Protein AF-A0A7S3PKH8-F1 (afdb_monomer)

Secondary structure (DSSP, 8-state):
-----------EEEEEEEEE-TT--EEEEEEEEEEPPSS-EEEEEEEEEEEE---HHHHHHHHHT------S-GGGGSPPTT--SS----TT--EEEEEEEEEEEEE-------HHHHHHHHHHHHTT---S----------SS-------HHHHHHH-----PPPPS-----SHHHHHHHHHHHHHHHHHHHHHHHHHHHHHHHHHHHHHHHHHHHHHHHHHHHHHHHHTS-PPPPPPPPPP----

Solvent-accessible surface area (backbone atoms only — not comparable to full-atom values): 16065 Å² total; per-residue (Å²): 144,86,76,89,61,79,78,70,77,71,53,69,50,74,46,76,43,69,47,70,52,97,83,71,41,58,38,58,52,19,34,39,67,48,74,53,71,94,62,62,46,79,46,80,43,80,41,68,19,34,25,70,49,67,55,74,66,50,51,49,36,32,72,77,78,37,66,45,73,70,74,93,48,73,67,73,74,53,83,62,89,82,63,87,63,99,73,79,89,60,84,91,69,46,72,37,85,38,66,66,50,79,48,76,47,78,44,80,78,85,78,90,72,54,74,68,60,48,54,53,51,54,56,39,59,74,67,70,57,80,74,95,66,92,78,80,76,88,66,86,83,63,103,59,99,63,93,75,88,70,52,72,66,53,54,61,68,65,60,74,77,78,78,74,79,79,79,89,81,84,94,76,78,71,63,60,61,55,51,53,51,51,55,51,53,51,54,53,51,55,55,51,54,54,49,51,52,56,52,51,54,52,52,50,52,53,52,52,52,50,50,54,51,51,54,54,51,52,51,53,48,53,51,52,54,52,56,56,56,66,68,70,70,70,82,81,78,81,82,85,80,83,87,83,88,85,136

Foldseek 3Di:
DDDPPPPPPFDKDKDFDWDADPVRAIETLFIWMDGDDPAADKDKDKTWTKDFDDDPVQVVCCVPVNDYDDDPDSCVRDDDPPDDDPDDDPPPTHMGTRGIDMDMDGDDDDDDDDPVRVVVVVVCVVVVPDPPDPPPPPDDDDDDPDPDPDDPVRVVVPPPPDPDDDDDDDDDPPPVVVVVVVVVVVVVVVVVVVVVVVVVVVVVVVVVVVVVVVVVVVVVVVVVVVVVVVVPPDDDDDDDDDDDDDD

Sequence (247 aa):
LLLESQMQKPCQLFFQVKSRDSWERHRTEGYAYVNVPMEAGTYDFSLRTWKVGGSIRQKSSEYFIGGALQLDKASYTAIPYEQQGPFLNRYGFNSETSGSIRIKLNIVKQVHLSREEIEELEASELLGADPKRKIVTKTKVSNSGRPRVRSVEEIISSLKFGTRKPLSGQSRGGDLVASLSRLRAQKHQDTSELKTRKQEDKQKEDSEQAAKRAQIQAKLQAMKTRMKRNRSSTPSEPRKSDAGGDI

pLDDT: mean 71.68, std 18.97, range [34.16, 95.94]

Radius of gyration: 36.94 Å; Cα contacts (8 Å, |Δi|>4): 167; chains: 1; bounding box: 110×70×110 Å

Organism: NCBI:txid215587

Structure (mmCIF, N/CA/C/O backbone):
data_AF-A0A7S3PKH8-F1
#
_entry.id   AF-A0A7S3PKH8-F1
#
loop_
_atom_site.group_PDB
_atom_site.id
_atom_site.type_symbol
_atom_site.label_atom_id
_atom_site.label_alt_id
_atom_site.label_comp_id
_atom_site.label_asym_id
_atom_site.label_entity_id
_atom_site.label_seq_id
_atom_site.pdbx_PDB_ins_code
_atom_site.Cartn_x
_atom_site.Cartn_y
_atom_site.Cartn_z
_atom_site.occupancy
_atom_site.B_iso_or_equiv
_atom_site.auth_seq_id
_atom_site.auth_comp_id
_atom_site.auth_asym_id
_atom_site.auth_atom_id
_atom_site.pdbx_PDB_model_num
ATOM 1 N N . LEU A 1 1 ? -18.645 26.419 13.697 1.00 34.66 1 LEU A N 1
ATOM 2 C CA . LEU A 1 1 ? -17.246 26.108 13.316 1.00 34.66 1 LEU A CA 1
ATOM 3 C C . LEU A 1 1 ? -16.577 25.250 14.396 1.00 34.66 1 LEU A C 1
ATOM 5 O O . LEU A 1 1 ? -15.474 25.535 14.829 1.00 34.66 1 LEU A O 1
ATOM 9 N N . LEU A 1 2 ? -17.264 24.203 14.858 1.00 38.03 2 LEU A N 1
ATOM 10 C CA . LEU A 1 2 ? -16.790 23.302 15.905 1.00 38.03 2 LEU A CA 1
ATOM 11 C C . LEU A 1 2 ? -17.040 21.894 15.393 1.00 38.03 2 LEU A C 1
ATOM 13 O O . LEU A 1 2 ? -18.189 21.471 15.353 1.00 38.03 2 LEU A O 1
ATOM 17 N N . LEU A 1 3 ? -15.984 21.268 14.883 1.00 37.50 3 LEU A N 1
ATOM 18 C CA . LEU A 1 3 ? -15.735 19.825 14.780 1.00 37.50 3 LEU A CA 1
ATOM 19 C C . LEU A 1 3 ? -14.534 19.641 13.846 1.00 37.50 3 LEU A C 1
ATOM 21 O O . LEU A 1 3 ? -14.556 18.874 12.890 1.00 37.50 3 LEU A O 1
ATOM 25 N N . GLU A 1 4 ? -13.434 20.315 14.175 1.00 41.44 4 GLU A N 1
ATOM 26 C CA . GLU A 1 4 ? -12.108 19.781 13.871 1.00 41.44 4 GLU A CA 1
ATOM 27 C C . GLU A 1 4 ? -11.852 18.668 14.901 1.00 41.44 4 GLU A C 1
ATOM 29 O O . GLU A 1 4 ? -11.022 18.748 15.801 1.00 41.44 4 GLU A O 1
ATOM 34 N N . SER A 1 5 ? -12.731 17.663 14.870 1.00 45.22 5 SER A N 1
ATOM 35 C CA . SER A 1 5 ? -12.653 16.488 15.715 1.00 45.22 5 SER A CA 1
ATOM 36 C C . SER A 1 5 ? -11.378 15.779 15.318 1.00 45.22 5 SER A C 1
ATOM 38 O O . SER A 1 5 ? -11.366 15.187 14.240 1.00 45.22 5 SER A O 1
ATOM 40 N N . GLN A 1 6 ? -10.338 15.905 16.152 1.00 44.88 6 GLN A N 1
ATOM 41 C CA . GLN A 1 6 ? -9.206 14.986 16.300 1.00 44.88 6 GLN A CA 1
ATOM 42 C C . GLN A 1 6 ? -9.169 13.980 15.148 1.00 44.88 6 GLN A C 1
ATOM 44 O O . GLN A 1 6 ? -9.715 12.880 15.268 1.00 44.88 6 GLN A O 1
ATOM 49 N N . MET A 1 7 ? -8.672 14.422 13.985 1.00 47.97 7 MET A N 1
ATOM 50 C CA . MET A 1 7 ? -8.706 13.634 12.757 1.00 47.97 7 MET A CA 1
ATOM 51 C C . MET A 1 7 ? -7.750 12.466 12.962 1.00 47.97 7 MET A C 1
ATOM 53 O O . MET A 1 7 ? -6.558 12.538 12.672 1.00 47.97 7 MET A O 1
ATOM 57 N N . GLN A 1 8 ? -8.268 11.392 13.550 1.00 62.41 8 GLN A N 1
ATOM 58 C CA . GLN A 1 8 ? -7.541 10.155 13.714 1.00 62.41 8 GLN A CA 1
ATOM 59 C C . GLN A 1 8 ? -7.110 9.727 12.317 1.00 62.41 8 GLN A C 1
ATOM 61 O O . GLN A 1 8 ? -7.955 9.534 11.438 1.00 62.41 8 GLN A O 1
ATOM 66 N N . LYS A 1 9 ? -5.788 9.671 12.111 1.00 68.69 9 LYS A N 1
ATOM 67 C CA . LYS A 1 9 ? -5.176 9.382 10.815 1.00 68.69 9 LYS A CA 1
ATOM 68 C C . LYS A 1 9 ? -5.908 8.195 10.179 1.00 68.69 9 LYS A C 1
ATOM 70 O O . LYS A 1 9 ? -5.968 7.137 10.815 1.00 68.69 9 LYS A O 1
ATOM 75 N N . PRO A 1 10 ? -6.473 8.347 8.967 1.00 76.44 10 PRO A N 1
ATOM 76 C CA . PRO A 1 10 ? -7.204 7.260 8.339 1.00 76.44 10 PRO A CA 1
ATOM 77 C C . PRO A 1 10 ? -6.261 6.070 8.174 1.00 76.44 10 PRO A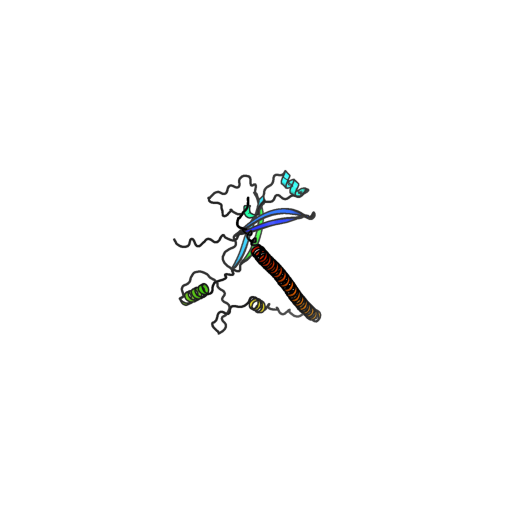 C 1
ATOM 79 O O . PRO A 1 10 ? -5.122 6.224 7.725 1.00 76.44 10 PRO A O 1
ATOM 82 N N . CYS A 1 11 ? -6.716 4.881 8.568 1.00 86.56 11 CYS A N 1
ATOM 83 C CA . CYS A 1 11 ? -5.956 3.661 8.338 1.00 86.56 11 CYS A CA 1
ATOM 84 C C . CYS A 1 11 ? -5.852 3.439 6.823 1.00 86.56 11 CYS A C 1
ATOM 86 O O . CYS A 1 11 ? -6.858 3.488 6.116 1.00 86.56 11 CYS A O 1
ATOM 88 N N . GLN A 1 12 ? -4.639 3.234 6.316 1.00 89.88 12 GLN A N 1
ATOM 89 C CA . GLN A 1 12 ? -4.387 3.026 4.892 1.00 89.88 12 GLN A CA 1
ATOM 90 C C . GLN A 1 12 ? -3.897 1.600 4.681 1.00 89.88 12 GLN A C 1
ATOM 92 O O . GLN A 1 12 ? -2.964 1.156 5.350 1.00 89.88 12 GLN A O 1
ATOM 97 N N . LEU A 1 13 ? -4.517 0.894 3.741 1.00 92.06 13 LEU A N 1
ATOM 98 C CA . LEU A 1 13 ? -4.062 -0.415 3.294 1.00 92.06 13 LEU A CA 1
ATOM 99 C C . LEU A 1 13 ? -3.336 -0.256 1.967 1.00 92.06 13 LEU A C 1
ATOM 101 O O . LEU A 1 13 ? -3.847 0.369 1.037 1.00 92.06 13 LEU A O 1
ATOM 105 N N . PHE A 1 14 ? -2.153 -0.849 1.893 1.00 93.62 14 PHE A N 1
ATOM 106 C CA . PHE A 1 14 ? -1.304 -0.848 0.715 1.00 93.62 14 PHE A CA 1
ATOM 107 C C . PHE A 1 14 ? -1.284 -2.240 0.101 1.00 93.62 14 PHE A C 1
ATOM 109 O O . PHE A 1 14 ? -1.131 -3.237 0.805 1.00 93.62 14 PHE A O 1
ATOM 116 N N . PHE A 1 15 ? -1.404 -2.300 -1.218 1.00 93.44 15 PHE A N 1
ATOM 117 C CA . PHE A 1 15 ? -1.393 -3.537 -1.980 1.00 93.44 15 PHE A CA 1
ATOM 118 C C . PHE A 1 15 ? -0.193 -3.548 -2.912 1.00 93.44 15 PHE A C 1
ATOM 120 O O . PHE A 1 15 ? 0.029 -2.599 -3.665 1.00 93.44 15 PHE A O 1
ATOM 127 N N . GLN A 1 16 ? 0.549 -4.651 -2.880 1.00 93.56 16 GLN A N 1
ATOM 128 C CA . GLN A 1 16 ? 1.563 -4.980 -3.868 1.00 93.56 16 GLN A CA 1
ATOM 129 C C . GLN A 1 16 ? 1.131 -6.262 -4.574 1.00 93.56 16 GLN A C 1
ATOM 131 O O . GLN A 1 16 ? 1.078 -7.333 -3.973 1.00 93.56 16 GLN A O 1
ATOM 136 N N . VAL A 1 17 ? 0.813 -6.140 -5.856 1.00 92.94 17 VAL A N 1
ATOM 137 C CA . VAL A 1 17 ? 0.422 -7.253 -6.714 1.00 92.94 17 VAL A CA 1
ATOM 138 C C . VAL A 1 17 ? 1.687 -7.834 -7.326 1.00 92.94 17 VAL A C 1
ATOM 140 O O . VAL A 1 17 ? 2.411 -7.142 -8.047 1.00 92.94 17 VAL A O 1
ATOM 143 N N . LYS A 1 18 ? 1.962 -9.105 -7.028 1.00 91.50 18 LYS A N 1
ATOM 144 C CA . LYS A 1 18 ? 3.081 -9.849 -7.606 1.00 91.50 18 LYS A CA 1
ATOM 145 C C . LYS A 1 18 ? 2.570 -11.026 -8.422 1.00 91.50 18 LYS A C 1
ATOM 147 O O . LYS A 1 18 ? 1.649 -11.716 -7.997 1.00 91.50 18 LYS A O 1
ATOM 152 N N . SER A 1 19 ? 3.209 -11.260 -9.559 1.00 90.12 19 SER A N 1
ATOM 153 C CA . SER A 1 19 ? 3.041 -12.471 -10.355 1.00 90.12 19 SER A CA 1
ATOM 154 C C . SER A 1 19 ? 4.256 -13.375 -10.167 1.00 90.12 19 SER A C 1
ATOM 156 O O . SER A 1 19 ? 5.362 -12.892 -9.902 1.00 90.12 19 SER A O 1
ATOM 158 N N . ARG A 1 20 ? 4.044 -14.687 -10.271 1.00 91.19 20 ARG A N 1
ATOM 159 C CA . ARG A 1 20 ? 5.097 -15.703 -10.244 1.00 91.19 20 ARG A CA 1
ATOM 160 C C . ARG A 1 20 ? 4.977 -16.541 -11.509 1.00 91.19 20 ARG A C 1
ATOM 162 O O . ARG A 1 20 ? 3.891 -17.042 -11.792 1.00 91.19 20 ARG A O 1
ATOM 169 N N . ASP A 1 21 ? 6.067 -16.675 -12.253 1.00 88.69 21 ASP A N 1
ATOM 170 C CA . ASP A 1 21 ? 6.106 -17.524 -13.445 1.00 88.69 21 ASP A CA 1
ATOM 171 C C . ASP A 1 21 ? 6.513 -18.976 -13.122 1.00 88.69 21 ASP A C 1
ATOM 173 O O . ASP A 1 21 ? 6.786 -19.339 -11.974 1.00 88.69 21 ASP A O 1
ATOM 177 N N . SER A 1 22 ? 6.534 -19.825 -14.150 1.00 90.81 22 SER A N 1
ATOM 178 C CA . SER A 1 22 ? 6.924 -21.238 -14.059 1.00 90.81 22 SER A CA 1
ATOM 179 C C . SER A 1 22 ? 8.397 -21.459 -13.704 1.00 90.81 22 SER A C 1
ATOM 181 O O . SER A 1 22 ? 8.763 -22.564 -13.318 1.00 90.81 22 SER A O 1
ATOM 183 N N . TRP A 1 23 ? 9.240 -20.430 -13.819 1.00 87.38 23 TRP A N 1
ATOM 184 C CA . TRP A 1 23 ? 10.638 -20.452 -13.382 1.00 87.38 23 TRP A CA 1
ATOM 185 C C . TRP A 1 23 ? 10.814 -19.826 -11.996 1.00 87.38 23 TRP A C 1
ATOM 187 O O . TRP A 1 23 ? 11.919 -19.429 -11.632 1.00 87.38 23 TRP A O 1
ATOM 197 N N . GLU A 1 24 ? 9.720 -19.716 -11.237 1.00 86.94 24 GLU A N 1
ATOM 198 C CA . GLU A 1 24 ? 9.670 -19.131 -9.899 1.00 86.94 24 GLU A CA 1
ATOM 199 C C . GLU A 1 24 ? 10.115 -17.665 -9.828 1.00 86.94 24 GLU A C 1
ATOM 201 O O . GLU A 1 24 ? 10.388 -17.140 -8.746 1.00 86.94 24 GLU A O 1
ATOM 206 N N . ARG A 1 25 ? 10.153 -16.959 -10.959 1.00 86.44 25 ARG A N 1
ATOM 207 C CA . ARG A 1 25 ? 10.564 -15.558 -10.995 1.00 86.44 25 ARG A CA 1
ATOM 208 C C . ARG A 1 25 ? 9.394 -14.699 -10.558 1.00 86.44 25 ARG A C 1
ATOM 210 O O . ARG A 1 25 ? 8.270 -14.851 -11.038 1.00 86.44 25 ARG A O 1
ATOM 217 N N . HIS A 1 26 ? 9.674 -13.765 -9.660 1.00 87.50 26 HIS A N 1
ATOM 218 C CA . HIS A 1 26 ? 8.682 -12.828 -9.154 1.00 87.50 26 HIS A CA 1
ATOM 219 C C . HIS A 1 26 ? 8.732 -11.512 -9.926 1.00 87.50 26 HIS A C 1
ATOM 221 O O . HIS A 1 26 ? 9.800 -10.917 -10.075 1.00 87.50 26 HIS A O 1
ATOM 227 N N . ARG A 1 27 ? 7.561 -11.043 -10.363 1.00 87.38 27 ARG A N 1
ATOM 228 C CA . ARG A 1 27 ? 7.365 -9.757 -11.046 1.00 87.38 27 ARG A CA 1
ATOM 229 C C . ARG A 1 27 ? 6.379 -8.898 -10.285 1.00 87.38 27 ARG A C 1
ATOM 231 O O . ARG A 1 27 ? 5.457 -9.427 -9.666 1.00 87.38 27 ARG A O 1
ATOM 238 N N . THR A 1 28 ? 6.584 -7.586 -10.300 1.00 91.06 28 THR A N 1
ATOM 239 C CA . THR A 1 28 ? 5.647 -6.657 -9.663 1.00 91.06 28 THR A CA 1
ATOM 240 C C . THR A 1 28 ? 4.693 -6.138 -10.718 1.00 91.06 28 THR A C 1
ATOM 242 O O . THR A 1 28 ? 5.059 -5.325 -11.562 1.00 91.06 28 THR A O 1
ATOM 245 N N . GLU A 1 29 ? 3.456 -6.614 -10.659 1.00 91.00 29 GLU A N 1
ATOM 246 C CA . GLU A 1 29 ? 2.429 -6.224 -11.615 1.00 91.00 29 GLU A CA 1
ATOM 247 C C . GLU A 1 29 ? 1.846 -4.867 -11.265 1.00 91.00 29 GLU A C 1
ATOM 249 O O . GLU A 1 29 ? 1.512 -4.105 -12.158 1.00 91.00 29 GLU A O 1
ATOM 254 N N . GLY A 1 30 ? 1.760 -4.506 -9.988 1.00 92.81 30 GLY A N 1
ATOM 255 C CA . GLY A 1 30 ? 1.266 -3.186 -9.642 1.00 92.81 30 GLY A CA 1
ATOM 256 C C . GLY A 1 30 ? 1.131 -2.930 -8.161 1.00 92.81 30 GLY A C 1
ATOM 257 O O . GLY A 1 30 ? 1.263 -3.810 -7.314 1.00 92.81 30 GLY A O 1
ATOM 258 N N . TYR A 1 31 ? 0.835 -1.678 -7.881 1.00 94.19 31 TYR A N 1
ATOM 259 C CA . TYR A 1 31 ? 0.627 -1.119 -6.574 1.00 94.19 31 TYR A CA 1
ATOM 260 C C . TYR A 1 31 ? -0.701 -0.380 -6.542 1.00 94.19 31 TYR A C 1
ATOM 262 O O . TYR A 1 31 ? -1.103 0.261 -7.515 1.00 94.19 31 TYR A O 1
ATOM 270 N N . ALA A 1 32 ? -1.372 -0.461 -5.404 1.00 94.31 32 ALA A N 1
ATOM 271 C CA . ALA A 1 32 ? -2.560 0.319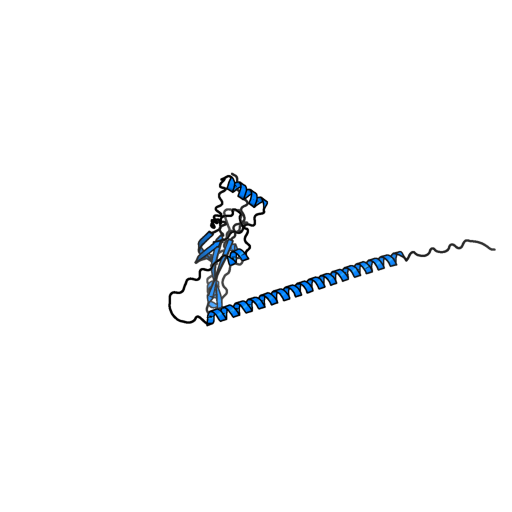 -5.107 1.00 94.31 32 ALA A CA 1
ATOM 272 C C . ALA A 1 32 ? -2.624 0.593 -3.608 1.00 94.31 32 ALA A C 1
ATOM 274 O O . ALA A 1 32 ? -1.956 -0.064 -2.809 1.00 94.31 32 ALA A O 1
ATOM 275 N N . TYR A 1 33 ? -3.462 1.545 -3.223 1.00 94.00 33 TYR A N 1
ATOM 276 C CA . TYR A 1 33 ? -3.788 1.781 -1.828 1.00 94.00 33 TYR A CA 1
ATOM 277 C C . TYR A 1 33 ? -5.272 2.105 -1.686 1.00 94.00 33 TYR A C 1
ATOM 279 O O . TYR A 1 33 ? -5.915 2.563 -2.633 1.00 94.00 33 TYR A O 1
ATOM 287 N N . VAL A 1 34 ? -5.812 1.869 -0.495 1.00 93.44 34 VAL A N 1
ATOM 288 C CA . VAL A 1 34 ? -7.165 2.285 -0.121 1.00 93.44 34 VAL A CA 1
ATOM 289 C C . VAL A 1 34 ? -7.163 2.824 1.299 1.00 93.44 34 VAL A C 1
ATOM 291 O O . VAL A 1 34 ? -6.491 2.292 2.183 1.00 93.44 34 VAL A O 1
ATOM 294 N N . ASN A 1 35 ? -7.931 3.885 1.515 1.00 91.56 35 ASN A N 1
ATOM 295 C CA . ASN A 1 35 ? -8.204 4.386 2.853 1.00 91.56 35 ASN A CA 1
ATOM 296 C C . ASN A 1 35 ? -9.370 3.586 3.431 1.00 91.56 35 ASN A C 1
ATOM 298 O O . ASN A 1 35 ? -10.432 3.506 2.816 1.00 91.56 35 ASN A O 1
ATOM 302 N N . VAL A 1 36 ? -9.167 2.994 4.602 1.00 90.69 36 VAL A N 1
ATOM 303 C CA . VAL A 1 36 ? -10.186 2.221 5.307 1.00 90.69 36 VAL A CA 1
ATOM 304 C C . VAL A 1 36 ? -11.229 3.190 5.875 1.00 90.69 36 VAL A C 1
ATOM 306 O O . VAL A 1 36 ? -10.862 4.092 6.634 1.00 90.69 36 VAL A O 1
ATOM 309 N N . PRO A 1 37 ? -12.520 3.033 5.528 1.00 89.75 37 PRO A N 1
ATOM 310 C CA . PRO A 1 37 ? -13.599 3.796 6.142 1.00 89.75 37 PRO A CA 1
ATOM 311 C C . PRO A 1 37 ? -13.621 3.644 7.667 1.00 89.75 37 PRO A C 1
ATOM 313 O O . PRO A 1 37 ? -13.408 2.560 8.202 1.00 89.75 37 PRO A O 1
ATOM 316 N N . MET A 1 38 ? -13.932 4.732 8.371 1.00 85.12 38 MET A N 1
ATOM 317 C CA . MET A 1 38 ? -14.047 4.735 9.839 1.00 85.12 38 MET A CA 1
ATOM 318 C C . MET A 1 38 ? -15.370 4.137 10.342 1.00 85.12 38 MET A C 1
ATOM 320 O O . MET A 1 38 ? -15.538 3.901 11.544 1.00 85.12 38 MET A O 1
ATOM 324 N N . GLU A 1 39 ? -16.322 3.933 9.434 1.00 85.56 39 GLU A N 1
ATOM 325 C CA . GLU A 1 39 ? -17.631 3.356 9.706 1.00 85.56 39 GLU A CA 1
ATOM 326 C C . GLU A 1 39 ? -17.599 1.833 9.534 1.00 85.56 39 GLU A C 1
ATOM 328 O O . GLU A 1 39 ? -16.936 1.293 8.647 1.00 85.56 39 GLU A O 1
ATOM 333 N N . ALA A 1 40 ? -18.312 1.132 10.418 1.00 89.38 40 ALA A N 1
ATOM 334 C CA . ALA A 1 40 ? -18.484 -0.309 10.302 1.00 89.38 40 ALA A CA 1
ATOM 335 C C . ALA A 1 40 ? -19.444 -0.618 9.149 1.00 89.38 40 ALA A C 1
ATOM 337 O O . ALA A 1 40 ? -20.476 0.035 8.994 1.00 89.38 40 ALA A O 1
ATOM 338 N N . GLY A 1 41 ? -19.124 -1.632 8.353 1.00 92.19 41 GLY A N 1
ATOM 339 C CA . GLY A 1 41 ? -19.902 -1.943 7.163 1.00 92.19 41 GLY A CA 1
ATOM 340 C C . GLY A 1 41 ? -19.183 -2.865 6.193 1.00 92.19 41 GLY A C 1
ATOM 341 O O . GLY A 1 41 ? -18.076 -3.338 6.444 1.00 92.19 41 GLY A O 1
ATOM 342 N N . THR A 1 42 ? -19.844 -3.142 5.074 1.00 94.25 42 THR A N 1
ATOM 343 C CA . THR A 1 42 ? -19.270 -3.868 3.938 1.00 94.25 42 THR A CA 1
ATOM 344 C C . THR A 1 42 ? -19.056 -2.890 2.795 1.00 94.25 42 THR A C 1
ATOM 346 O O . THR A 1 42 ? -20.003 -2.241 2.361 1.00 94.25 42 THR A O 1
ATOM 349 N N . TYR A 1 43 ? -17.829 -2.816 2.296 1.00 94.50 43 TYR A N 1
ATOM 350 C CA . TYR A 1 43 ? -17.426 -1.912 1.227 1.00 94.50 43 TYR A CA 1
ATOM 351 C C . TYR A 1 43 ? -16.803 -2.707 0.085 1.00 94.50 43 TYR A C 1
ATOM 353 O O . TYR A 1 43 ? -16.072 -3.665 0.328 1.00 94.50 43 TYR A O 1
ATOM 361 N N . ASP A 1 44 ? -17.081 -2.306 -1.151 1.00 95.94 44 ASP A N 1
ATOM 362 C CA . ASP A 1 44 ? -16.480 -2.876 -2.357 1.00 95.94 44 ASP A CA 1
ATOM 363 C C . ASP A 1 44 ? -15.725 -1.767 -3.094 1.00 95.94 44 ASP A C 1
ATOM 365 O O . ASP A 1 44 ? -16.295 -0.726 -3.430 1.00 95.94 44 ASP A O 1
ATOM 369 N N . PHE A 1 45 ? -14.427 -1.968 -3.289 1.00 95.06 45 PHE A N 1
ATOM 370 C CA . PHE A 1 45 ? -13.524 -1.014 -3.913 1.00 95.06 45 PHE A CA 1
ATOM 371 C C . PHE A 1 45 ? -12.942 -1.608 -5.187 1.00 95.06 45 PHE A C 1
ATOM 373 O O . PHE A 1 45 ? -12.318 -2.666 -5.159 1.00 95.06 45 PHE A O 1
ATOM 380 N N . SER A 1 46 ? -13.059 -0.879 -6.294 1.00 95.69 46 SER A N 1
ATOM 381 C CA . SER A 1 46 ? -12.326 -1.169 -7.527 1.00 95.69 46 SER A CA 1
ATOM 382 C C . SER A 1 46 ? -11.140 -0.215 -7.633 1.00 95.69 46 SER A C 1
ATOM 384 O O . SER A 1 46 ? -11.291 0.935 -8.043 1.00 95.69 46 SER A O 1
ATOM 386 N N . LEU A 1 47 ? -9.955 -0.679 -7.241 1.00 94.56 47 LEU A N 1
ATOM 387 C CA . LEU A 1 47 ? -8.735 0.123 -7.245 1.00 94.56 47 LEU A CA 1
ATOM 388 C C . LEU A 1 47 ? -7.989 -0.068 -8.562 1.00 94.56 47 LEU A C 1
ATOM 390 O O . LEU A 1 47 ? -7.704 -1.195 -8.966 1.00 94.56 47 LEU A O 1
ATOM 394 N N . ARG A 1 48 ? -7.628 1.037 -9.216 1.00 94.31 48 ARG A N 1
ATOM 395 C CA . ARG A 1 48 ? -6.691 1.005 -10.344 1.00 94.31 48 ARG A CA 1
ATOM 396 C C . ARG A 1 48 ? -5.275 0.846 -9.814 1.00 94.31 48 ARG A C 1
ATOM 398 O O . ARG A 1 48 ? -4.865 1.576 -8.914 1.00 94.31 48 ARG A O 1
ATOM 405 N N . THR A 1 49 ? -4.550 -0.105 -10.378 1.00 94.62 49 THR A N 1
ATOM 406 C CA . THR A 1 49 ? -3.171 -0.401 -10.008 1.00 94.62 49 THR A CA 1
ATOM 407 C C . THR A 1 49 ? -2.209 0.254 -10.989 1.00 94.62 49 THR A C 1
ATOM 409 O O . THR A 1 49 ? -2.503 0.427 -12.174 1.00 94.62 49 THR A O 1
ATOM 412 N N . TRP A 1 50 ? -1.037 0.626 -10.493 1.00 92.94 50 TRP A N 1
ATOM 413 C CA . TRP A 1 50 ? 0.044 1.189 -11.296 1.00 92.94 50 TRP A CA 1
ATOM 414 C C . TRP A 1 50 ? 1.379 0.580 -10.873 1.00 92.94 50 TRP A C 1
ATOM 416 O O . TRP A 1 50 ? 1.535 0.158 -9.733 1.00 92.94 50 TRP A O 1
ATOM 426 N N . LYS A 1 51 ? 2.353 0.515 -11.771 1.00 91.12 51 LYS A N 1
ATOM 427 C CA . LYS A 1 51 ? 3.703 0.013 -11.489 1.00 91.12 51 LYS A CA 1
ATOM 428 C C . LYS A 1 51 ? 4.751 1.030 -11.898 1.00 91.12 51 LYS A C 1
ATOM 430 O O . LYS A 1 51 ? 4.465 1.951 -12.656 1.00 91.12 51 LYS A O 1
ATOM 435 N N . VAL A 1 52 ? 5.966 0.871 -11.394 1.00 89.50 52 VAL A N 1
ATOM 436 C CA . VAL A 1 52 ? 7.075 1.741 -11.787 1.00 89.50 52 VAL A CA 1
ATOM 437 C C . VAL A 1 52 ? 7.489 1.391 -13.220 1.00 89.50 52 VAL A C 1
ATOM 439 O O . VAL A 1 52 ? 7.745 0.230 -13.532 1.00 89.50 52 VAL A O 1
ATOM 442 N N . GLY A 1 53 ? 7.529 2.394 -14.092 1.00 87.06 53 GLY A N 1
ATOM 443 C CA . GLY A 1 53 ? 8.000 2.272 -15.465 1.00 87.06 53 GLY A CA 1
ATOM 444 C C . GLY A 1 53 ? 9.526 2.236 -15.504 1.00 87.06 53 GLY A C 1
ATOM 445 O O . GLY A 1 53 ? 10.192 3.220 -15.194 1.00 87.06 53 GLY A O 1
ATOM 446 N N . GLY A 1 54 ? 10.096 1.090 -15.869 1.00 86.25 54 GLY A N 1
ATOM 447 C CA . GLY A 1 54 ? 11.538 0.941 -16.069 1.00 86.25 54 GLY A CA 1
ATOM 448 C C . GLY A 1 54 ? 11.991 1.319 -17.481 1.00 86.25 54 GLY A C 1
ATOM 449 O O . GLY A 1 54 ? 11.197 1.381 -18.422 1.00 86.25 54 GLY A O 1
ATOM 450 N N . SER A 1 55 ? 13.299 1.497 -17.654 1.00 88.81 55 SER A N 1
ATOM 451 C CA . SER A 1 55 ? 13.918 1.537 -18.987 1.00 88.81 55 SER A CA 1
ATOM 452 C C . SER A 1 55 ? 13.723 0.208 -19.735 1.00 88.81 55 SER A C 1
ATOM 454 O O . SER A 1 55 ? 13.517 -0.843 -19.125 1.00 88.81 55 SER A O 1
ATOM 456 N N . ILE A 1 56 ? 13.859 0.217 -21.065 1.00 89.50 56 ILE A N 1
ATOM 457 C CA . ILE A 1 56 ? 13.749 -0.996 -21.903 1.00 89.50 56 ILE A CA 1
ATOM 458 C C . ILE A 1 56 ? 14.723 -2.092 -21.437 1.00 89.50 56 ILE A C 1
ATOM 460 O O . ILE A 1 56 ? 14.370 -3.272 -21.404 1.00 89.50 56 ILE A O 1
ATOM 464 N N . ARG A 1 57 ? 15.932 -1.705 -21.006 1.00 89.88 57 ARG A N 1
ATOM 465 C CA . ARG A 1 57 ? 16.937 -2.632 -20.463 1.00 89.88 57 ARG A CA 1
ATOM 466 C C . ARG A 1 57 ? 16.466 -3.291 -19.166 1.00 89.88 57 ARG A C 1
ATOM 468 O O . ARG A 1 57 ? 16.616 -4.499 -19.022 1.00 89.88 57 ARG A O 1
ATOM 475 N N . GLN A 1 58 ? 15.862 -2.524 -18.257 1.00 88.69 58 GLN A N 1
ATOM 476 C CA . GLN A 1 58 ? 15.310 -3.055 -17.004 1.00 88.69 58 GLN A CA 1
ATOM 477 C C . GLN A 1 58 ? 14.138 -4.001 -17.264 1.00 88.69 58 GLN A C 1
ATOM 479 O O . GLN A 1 58 ? 14.120 -5.090 -16.706 1.00 88.69 58 GLN A O 1
ATOM 484 N N . LYS A 1 59 ? 13.222 -3.644 -18.172 1.00 88.12 59 LYS A N 1
ATOM 485 C CA . LYS A 1 59 ? 12.110 -4.525 -18.570 1.00 88.12 59 LYS A CA 1
ATOM 486 C C . LYS A 1 59 ? 12.607 -5.835 -19.184 1.00 88.12 59 LYS A C 1
ATOM 488 O O . LYS A 1 59 ? 12.092 -6.903 -18.869 1.00 88.12 59 LYS A O 1
ATOM 493 N N . SER A 1 60 ? 13.635 -5.758 -20.029 1.00 89.38 60 SER A N 1
ATOM 494 C CA . SER A 1 60 ? 14.261 -6.942 -20.629 1.00 89.38 60 SER A CA 1
ATOM 495 C C . SER A 1 60 ? 14.933 -7.812 -19.561 1.00 89.38 60 SER A C 1
ATOM 497 O O . SER A 1 60 ? 14.737 -9.023 -19.546 1.00 89.38 60 SER A O 1
ATOM 499 N N . SER A 1 61 ? 15.665 -7.204 -18.622 1.00 87.31 61 SER A N 1
ATOM 500 C CA . SER A 1 61 ? 16.270 -7.921 -17.493 1.00 87.31 61 SER A CA 1
ATOM 501 C C . SER A 1 61 ? 15.214 -8.603 -16.622 1.00 87.31 61 SER A C 1
ATOM 503 O O . SER A 1 61 ? 15.338 -9.791 -16.343 1.00 87.31 61 SER A O 1
ATOM 505 N N . GLU A 1 62 ? 14.144 -7.892 -16.255 1.00 86.56 62 GLU A N 1
ATOM 506 C CA . GLU A 1 62 ? 13.023 -8.438 -15.482 1.00 86.56 62 GLU A CA 1
ATOM 507 C C . GLU A 1 62 ? 12.379 -9.642 -16.185 1.00 86.56 62 GLU A C 1
ATOM 509 O O . GLU A 1 62 ? 12.030 -10.629 -15.535 1.00 86.56 62 GLU A O 1
ATOM 514 N N . TYR A 1 63 ? 12.255 -9.585 -17.514 1.00 85.00 63 TYR A N 1
ATOM 515 C CA . TYR A 1 63 ? 11.669 -10.663 -18.301 1.00 85.00 63 TYR A CA 1
ATOM 516 C C . TYR A 1 63 ? 12.586 -11.894 -18.403 1.00 85.00 63 TYR A C 1
ATOM 518 O O . TYR A 1 63 ? 12.146 -13.018 -18.145 1.00 85.00 63 TYR A O 1
ATOM 526 N N . PHE A 1 64 ? 13.856 -11.701 -18.772 1.00 85.81 64 PHE A N 1
ATOM 527 C CA . PHE A 1 64 ? 14.768 -12.804 -19.098 1.00 85.81 64 PHE A CA 1
ATOM 528 C C . PHE A 1 64 ? 15.525 -13.363 -17.897 1.00 85.81 64 PHE A C 1
ATOM 530 O O . PHE A 1 64 ? 15.659 -14.580 -17.783 1.00 85.81 64 PHE A O 1
ATOM 537 N N . ILE A 1 65 ? 16.018 -12.490 -17.023 1.00 85.75 65 ILE A N 1
ATOM 538 C CA . ILE A 1 65 ? 16.876 -12.841 -15.883 1.00 85.75 65 ILE A CA 1
ATOM 539 C C . ILE A 1 65 ? 16.038 -12.902 -14.600 1.00 85.75 65 ILE A C 1
ATOM 541 O O . ILE A 1 65 ? 16.311 -13.698 -13.705 1.00 85.75 65 ILE A O 1
ATOM 545 N N . GLY A 1 66 ? 14.980 -12.093 -14.532 1.00 78.56 66 GLY A N 1
ATOM 546 C CA . GLY A 1 66 ? 14.316 -11.751 -13.283 1.00 78.56 66 GLY A CA 1
ATOM 547 C C . GLY A 1 66 ? 14.911 -10.475 -12.682 1.00 78.56 66 GLY A C 1
ATOM 548 O O . GLY A 1 66 ? 15.875 -9.908 -13.195 1.00 78.56 66 GLY A O 1
ATOM 549 N N . GLY A 1 67 ? 14.297 -9.984 -11.606 1.00 75.75 67 GLY A N 1
ATOM 550 C CA . GLY A 1 67 ? 14.667 -8.708 -10.982 1.00 75.75 67 GLY A CA 1
ATOM 551 C C . GLY A 1 67 ? 13.641 -7.617 -11.267 1.00 75.75 67 GLY A C 1
ATOM 552 O O . GLY A 1 67 ? 13.890 -6.691 -12.034 1.00 75.75 67 GLY A O 1
ATOM 553 N N . ALA A 1 68 ? 12.470 -7.751 -10.646 1.00 78.25 68 ALA A N 1
ATOM 554 C CA . ALA A 1 68 ? 11.372 -6.807 -10.798 1.00 78.25 68 ALA A CA 1
ATOM 555 C C . ALA A 1 68 ? 11.701 -5.441 -10.201 1.00 78.25 68 ALA A C 1
ATOM 557 O O . ALA A 1 68 ? 12.145 -5.359 -9.049 1.00 78.25 68 ALA A O 1
ATOM 558 N N . LEU A 1 69 ? 11.390 -4.380 -10.948 1.00 84.44 69 LEU A N 1
ATOM 559 C CA . LEU A 1 69 ? 11.470 -3.021 -10.431 1.00 84.44 69 LEU A CA 1
ATOM 560 C C . LEU A 1 69 ? 10.429 -2.852 -9.320 1.00 84.44 69 LEU A C 1
ATOM 562 O O . LEU A 1 69 ? 9.231 -3.049 -9.524 1.00 84.44 69 LEU A O 1
ATOM 566 N N . GLN A 1 70 ? 10.903 -2.526 -8.122 1.00 87.31 70 GLN A N 1
ATOM 567 C CA . GLN A 1 70 ? 10.074 -2.418 -6.930 1.00 87.31 70 GLN A CA 1
ATOM 568 C C . GLN A 1 70 ? 10.230 -1.041 -6.302 1.00 87.31 70 GLN A C 1
ATOM 570 O O . GLN A 1 70 ? 11.302 -0.442 -6.322 1.00 87.31 70 GLN A O 1
ATOM 575 N N . LEU A 1 71 ? 9.135 -0.553 -5.728 1.00 87.69 71 LEU A N 1
ATOM 576 C CA . LEU A 1 71 ? 9.175 0.571 -4.808 1.00 87.69 71 LEU A CA 1
ATOM 577 C C . LEU A 1 71 ? 9.904 0.151 -3.534 1.00 87.69 71 LEU A C 1
ATOM 579 O O . LEU A 1 71 ? 9.613 -0.906 -2.979 1.00 87.69 71 LEU A O 1
ATOM 583 N N . ASP A 1 72 ? 10.784 1.023 -3.050 1.00 84.94 72 ASP A N 1
ATOM 584 C CA . ASP A 1 72 ? 11.483 0.850 -1.773 1.00 84.94 72 ASP A CA 1
ATOM 585 C C . ASP A 1 72 ? 10.493 0.754 -0.597 1.00 84.94 72 ASP A C 1
ATOM 587 O O . ASP A 1 72 ? 10.601 -0.101 0.279 1.00 84.94 72 ASP A O 1
ATOM 591 N N . LYS A 1 73 ? 9.441 1.586 -0.621 1.00 85.00 73 LYS A N 1
ATOM 592 C CA . LYS A 1 73 ? 8.358 1.567 0.372 1.00 85.00 73 LYS A CA 1
ATOM 593 C C . LYS A 1 73 ? 6.994 1.600 -0.305 1.00 85.00 73 LYS A C 1
ATOM 595 O O . LYS A 1 73 ? 6.720 2.473 -1.127 1.00 85.00 73 LYS A O 1
ATOM 600 N N . ALA A 1 74 ? 6.090 0.711 0.107 1.00 82.31 74 ALA A N 1
ATOM 601 C CA . ALA A 1 74 ? 4.707 0.705 -0.381 1.00 82.31 74 ALA A CA 1
ATOM 602 C C . ALA A 1 74 ? 3.962 2.018 -0.063 1.00 82.31 74 ALA A C 1
ATOM 604 O O . ALA A 1 74 ? 3.067 2.419 -0.804 1.00 82.31 74 ALA A O 1
ATOM 605 N N . SER A 1 75 ? 4.386 2.741 0.979 1.00 82.62 75 SER A N 1
ATOM 606 C CA . SER A 1 75 ? 3.840 4.047 1.363 1.00 82.62 75 SER A CA 1
ATOM 607 C C . SER A 1 75 ? 3.995 5.123 0.288 1.00 82.62 75 SER A C 1
ATOM 609 O O . SER A 1 75 ? 3.179 6.039 0.243 1.00 82.62 75 SER A O 1
ATOM 611 N N . TYR A 1 76 ? 4.975 4.999 -0.621 1.00 84.56 76 TYR A N 1
ATOM 612 C CA . TYR A 1 76 ? 5.121 5.924 -1.752 1.00 84.56 76 TYR A CA 1
ATOM 613 C C . TYR A 1 76 ? 3.922 5.891 -2.698 1.00 84.56 76 TYR A C 1
ATOM 615 O O . TYR A 1 76 ? 3.775 6.778 -3.531 1.00 84.56 76 TYR A O 1
ATOM 623 N N . THR A 1 77 ? 3.049 4.894 -2.593 1.00 84.94 77 THR A N 1
ATOM 624 C CA . THR A 1 77 ? 1.851 4.806 -3.429 1.00 84.94 77 THR A CA 1
ATOM 625 C C . THR A 1 77 ? 0.755 5.773 -3.013 1.00 84.94 77 THR A C 1
ATOM 627 O O . THR A 1 77 ? -0.007 6.209 -3.872 1.00 84.94 77 THR A O 1
ATOM 630 N N . ALA A 1 78 ? 0.721 6.164 -1.738 1.00 84.62 78 ALA A N 1
ATOM 631 C CA . ALA A 1 78 ? -0.193 7.173 -1.229 1.00 84.62 78 ALA A CA 1
ATOM 632 C C . ALA A 1 78 ? 0.485 8.545 -1.142 1.00 84.62 78 ALA A C 1
ATOM 634 O O . ALA A 1 78 ? 1.688 8.707 -1.372 1.00 84.62 78 ALA A O 1
ATOM 635 N N . ILE A 1 79 ? -0.323 9.554 -0.832 1.00 81.44 79 ILE A N 1
ATOM 636 C CA . ILE A 1 79 ? 0.150 10.873 -0.422 1.00 81.44 79 ILE A CA 1
ATOM 637 C C . ILE A 1 79 ? 0.599 10.755 1.044 1.00 81.44 79 ILE A C 1
ATOM 639 O O . ILE A 1 79 ? -0.206 10.319 1.875 1.00 81.44 79 ILE A O 1
ATOM 643 N N . PRO A 1 80 ? 1.860 11.084 1.378 1.00 80.06 80 PRO A N 1
ATOM 644 C CA . PRO A 1 80 ? 2.324 11.082 2.759 1.00 80.06 80 PRO A CA 1
ATOM 645 C C . PRO A 1 80 ? 1.504 12.053 3.610 1.00 80.06 80 PRO A C 1
ATOM 647 O O . PRO A 1 80 ? 1.217 13.167 3.185 1.00 80.06 80 PRO A O 1
ATOM 650 N N . TYR A 1 81 ? 1.172 11.656 4.838 1.00 69.81 81 TYR A N 1
ATOM 651 C CA . TYR A 1 81 ? 0.414 12.511 5.762 1.00 69.81 81 TYR A CA 1
ATOM 652 C C . TYR A 1 81 ? 1.182 13.781 6.169 1.00 69.81 81 TYR A C 1
ATOM 654 O O . TYR A 1 81 ? 0.584 14.805 6.467 1.00 69.81 81 TYR A O 1
ATOM 662 N N . GLU A 1 82 ? 2.512 13.718 6.159 1.00 72.75 82 GLU A N 1
ATOM 663 C CA . GLU A 1 82 ? 3.403 14.830 6.515 1.00 72.75 82 GLU A CA 1
ATOM 664 C C . GLU A 1 82 ? 3.503 15.897 5.417 1.00 72.75 82 GLU A C 1
ATOM 666 O O . GLU A 1 82 ? 4.108 16.946 5.631 1.00 72.75 82 GLU A O 1
ATOM 671 N N . GLN A 1 83 ? 2.926 15.651 4.236 1.00 74.31 83 GLN A N 1
ATOM 672 C CA . GLN A 1 83 ? 2.976 16.608 3.145 1.00 74.31 83 GLN A CA 1
ATOM 673 C C . GLN A 1 83 ? 2.082 17.813 3.450 1.00 74.31 83 GLN A C 1
ATOM 675 O O . GLN A 1 83 ? 0.862 17.776 3.300 1.00 74.31 83 GLN A O 1
ATOM 680 N N . GLN A 1 84 ? 2.725 18.914 3.817 1.00 62.69 84 GLN A N 1
ATOM 681 C CA . GLN A 1 84 ? 2.093 20.212 3.996 1.00 62.69 84 GLN A CA 1
ATOM 682 C C . GLN A 1 84 ? 2.213 20.988 2.683 1.00 62.69 84 GLN A C 1
ATOM 684 O O . GLN A 1 84 ? 3.233 21.607 2.397 1.00 62.69 84 GLN A O 1
ATOM 689 N N . GLY A 1 85 ? 1.188 20.897 1.836 1.00 75.31 85 GLY A N 1
ATOM 690 C CA . GLY A 1 85 ? 1.108 21.689 0.609 1.00 75.31 85 GLY A CA 1
ATOM 691 C C . GLY A 1 85 ? 0.329 21.010 -0.521 1.00 75.31 85 GLY A C 1
ATOM 692 O O . GLY A 1 85 ? 0.204 19.782 -0.539 1.00 75.31 85 GLY A O 1
ATOM 693 N N . PRO A 1 86 ? -0.176 21.793 -1.493 1.00 77.25 86 PRO A N 1
ATOM 694 C CA . PRO A 1 86 ? -0.997 21.281 -2.592 1.00 77.25 86 PRO A CA 1
ATOM 695 C C . PRO A 1 86 ? -0.209 20.431 -3.600 1.00 77.25 86 PRO A C 1
ATOM 697 O O . PRO A 1 86 ? -0.806 19.669 -4.357 1.00 77.25 86 PRO A O 1
ATOM 700 N N . PHE A 1 87 ? 1.124 20.538 -3.614 1.00 79.44 87 PHE A N 1
ATOM 701 C CA . PHE A 1 87 ? 1.980 19.862 -4.584 1.00 79.44 87 PHE A CA 1
ATOM 702 C C . PHE A 1 87 ? 2.838 18.787 -3.919 1.00 79.44 87 PHE A C 1
ATOM 704 O O . PHE A 1 87 ? 3.598 19.064 -2.994 1.00 79.44 87 PHE A O 1
ATOM 711 N N . LEU A 1 88 ? 2.749 17.565 -4.446 1.00 82.00 88 LEU A N 1
ATOM 712 C CA . LEU A 1 88 ? 3.675 16.481 -4.139 1.00 82.00 88 LEU A CA 1
ATOM 713 C C . LEU A 1 88 ? 4.660 16.343 -5.292 1.00 82.00 88 LEU A C 1
ATOM 715 O O . LEU A 1 88 ? 4.279 15.906 -6.380 1.00 82.00 88 LEU A O 1
ATOM 719 N N . ASN A 1 89 ? 5.925 16.681 -5.062 1.00 81.31 89 ASN A N 1
ATOM 720 C CA . ASN A 1 89 ? 6.944 16.447 -6.072 1.00 81.31 89 ASN A CA 1
ATOM 721 C C . ASN A 1 89 ? 7.266 14.943 -6.163 1.00 81.31 89 ASN A C 1
ATOM 723 O O . ASN A 1 89 ? 7.762 14.349 -5.208 1.00 81.31 89 ASN A O 1
ATOM 727 N N . ARG A 1 90 ? 6.993 14.337 -7.324 1.00 81.50 90 ARG A N 1
ATOM 728 C CA . ARG A 1 90 ? 7.364 12.953 -7.675 1.00 81.50 90 ARG A CA 1
ATOM 729 C C . ARG A 1 90 ? 8.303 12.915 -8.886 1.00 81.50 90 ARG A C 1
ATOM 731 O O . ARG A 1 90 ? 8.269 11.969 -9.667 1.00 81.50 90 ARG A O 1
ATOM 738 N N . TYR A 1 91 ? 9.096 13.966 -9.089 1.00 79.31 91 TYR A N 1
ATOM 739 C CA . TYR A 1 91 ? 10.008 14.061 -10.226 1.00 79.31 91 TYR A CA 1
ATOM 740 C C . TYR A 1 91 ? 10.930 12.836 -10.314 1.00 79.31 91 TYR A C 1
ATOM 742 O O . TYR A 1 91 ? 11.445 12.356 -9.306 1.00 79.31 91 TYR A O 1
ATOM 750 N N . GLY A 1 92 ? 11.104 12.313 -11.530 1.00 77.81 92 GLY A N 1
ATOM 751 C CA . GLY A 1 92 ? 11.880 11.098 -11.792 1.00 77.81 92 GLY A CA 1
ATOM 752 C C . GLY A 1 92 ? 11.110 9.782 -11.623 1.00 77.81 92 GLY A C 1
ATOM 753 O O . GLY A 1 92 ? 11.630 8.739 -12.018 1.00 77.81 92 GLY A O 1
ATOM 754 N N . PHE A 1 93 ? 9.870 9.795 -11.113 1.00 80.69 93 PHE A N 1
ATOM 755 C CA . PHE A 1 93 ? 9.012 8.609 -11.144 1.00 80.69 93 PHE A CA 1
ATOM 756 C C . PHE A 1 93 ? 8.392 8.437 -12.527 1.00 80.69 93 PHE A C 1
ATOM 758 O O . PHE A 1 93 ? 7.527 9.206 -12.940 1.00 80.69 93 PHE A O 1
ATOM 765 N N . ASN A 1 94 ? 8.792 7.376 -13.216 1.00 85.88 94 ASN A N 1
ATOM 766 C CA . ASN A 1 94 ? 8.034 6.861 -14.342 1.00 85.88 94 ASN A CA 1
ATOM 767 C C . ASN A 1 94 ? 7.014 5.848 -13.801 1.00 85.88 94 ASN A C 1
ATOM 769 O O . ASN A 1 94 ? 7.374 4.951 -13.036 1.00 85.88 94 ASN A O 1
ATOM 773 N N . SER A 1 95 ? 5.740 6.006 -14.151 1.00 89.44 95 SER A N 1
ATOM 774 C CA . SER A 1 95 ? 4.651 5.141 -13.695 1.00 89.44 95 SER A CA 1
ATOM 775 C C . SER A 1 95 ? 3.834 4.648 -14.879 1.00 89.44 95 SER A C 1
ATOM 777 O O . SER A 1 95 ? 3.451 5.435 -15.740 1.00 89.44 95 SER A O 1
ATOM 779 N N . GLU A 1 96 ? 3.505 3.364 -14.874 1.00 90.50 96 GLU A N 1
ATOM 780 C CA . GLU A 1 96 ? 2.687 2.710 -15.888 1.00 90.50 96 GLU A CA 1
ATOM 781 C C . GLU A 1 96 ? 1.405 2.185 -15.249 1.00 90.50 96 GLU A C 1
ATOM 783 O O . GLU A 1 96 ? 1.431 1.558 -14.189 1.00 90.50 96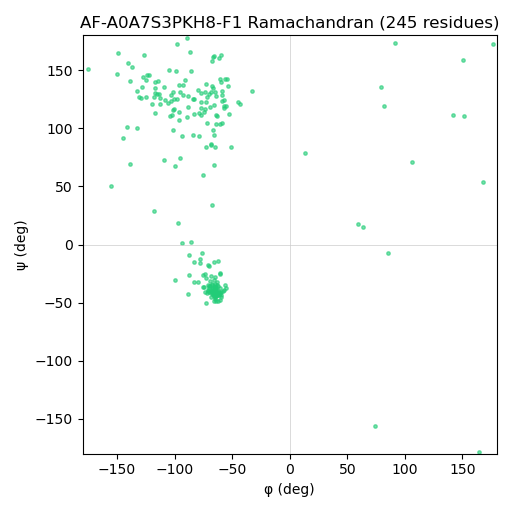 GLU A O 1
ATOM 788 N N . THR A 1 97 ? 0.261 2.416 -15.888 1.00 90.94 97 THR A N 1
ATOM 789 C CA . THR A 1 97 ? -1.012 1.837 -15.444 1.00 90.94 97 THR A CA 1
ATOM 790 C C . THR A 1 97 ? -0.997 0.332 -15.667 1.00 90.94 97 THR A C 1
ATOM 792 O O . THR A 1 97 ? -0.669 -0.124 -16.760 1.00 90.94 97 THR A O 1
ATOM 795 N N . SER A 1 98 ? -1.376 -0.442 -14.654 1.00 87.50 98 SER A N 1
ATOM 796 C CA . SER A 1 98 ? -1.247 -1.896 -14.679 1.00 87.50 98 SER A CA 1
ATOM 797 C C . SER A 1 98 ? -2.477 -2.563 -14.077 1.00 87.50 98 SER A C 1
ATOM 799 O O . SER A 1 98 ? -2.440 -3.116 -12.982 1.00 87.50 98 SER A O 1
ATOM 801 N N . GLY A 1 99 ? -3.601 -2.453 -14.787 1.00 92.44 99 GLY A N 1
ATOM 802 C CA . GLY A 1 99 ? -4.8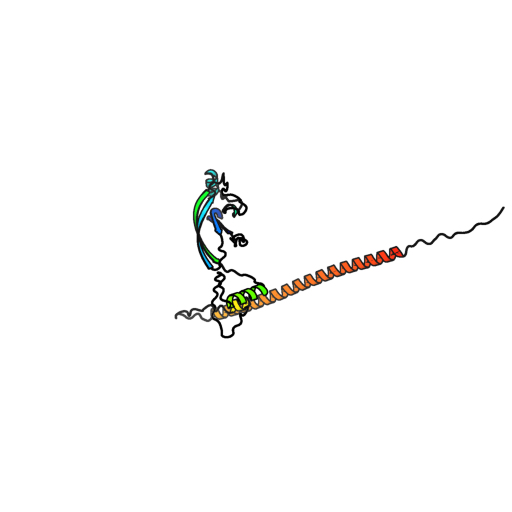55 -3.129 -14.456 1.00 92.44 99 GLY A CA 1
ATOM 803 C C . GLY A 1 99 ? -5.618 -2.556 -13.257 1.00 92.44 99 GLY A C 1
ATOM 804 O O . GLY A 1 99 ? -5.519 -1.374 -12.914 1.00 92.44 99 GLY A O 1
ATOM 805 N N . SER A 1 100 ? -6.443 -3.409 -12.651 1.00 94.56 100 SER A N 1
ATOM 806 C CA . SER A 1 100 ? -7.269 -3.064 -11.494 1.00 94.56 100 SER A CA 1
ATOM 807 C C . SER A 1 100 ? -7.517 -4.270 -10.598 1.00 94.56 100 SER A C 1
ATOM 809 O O . SER A 1 100 ? -7.701 -5.380 -11.097 1.00 94.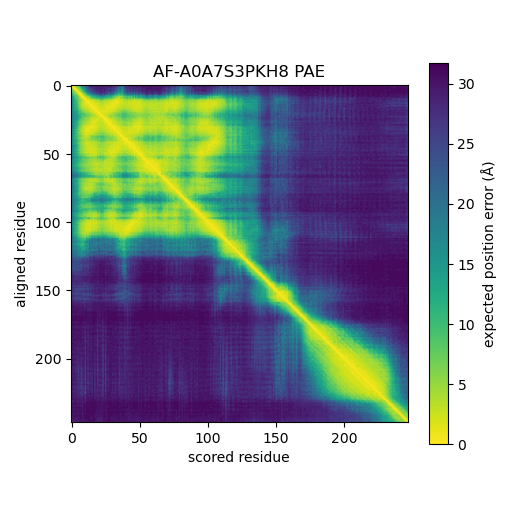56 100 SER A O 1
ATOM 811 N N . ILE A 1 101 ? -7.624 -4.029 -9.295 1.00 95.25 101 ILE A N 1
ATOM 812 C CA . ILE A 1 101 ? -8.003 -5.024 -8.291 1.00 95.25 101 ILE A CA 1
ATOM 813 C C . ILE A 1 101 ? -9.351 -4.653 -7.674 1.00 95.25 101 ILE A C 1
ATOM 815 O O . ILE A 1 101 ? -9.625 -3.479 -7.420 1.00 95.25 101 ILE A O 1
ATOM 819 N N . ARG A 1 102 ? -10.196 -5.655 -7.421 1.00 95.88 102 ARG A N 1
ATOM 820 C CA . ARG A 1 102 ? -11.432 -5.483 -6.648 1.00 95.88 102 ARG A CA 1
ATOM 821 C C . ARG A 1 102 ? -11.236 -6.034 -5.250 1.00 95.88 102 ARG A C 1
ATOM 823 O O . ARG A 1 102 ? -10.788 -7.168 -5.095 1.00 95.88 102 ARG A O 1
ATOM 830 N N . ILE A 1 103 ? -11.555 -5.233 -4.246 1.00 95.19 103 ILE A N 1
ATOM 831 C CA . ILE A 1 103 ? -11.361 -5.567 -2.841 1.00 95.19 103 ILE A CA 1
ATOM 832 C C . ILE A 1 103 ? -12.666 -5.329 -2.105 1.00 95.19 103 ILE A C 1
ATOM 834 O O . ILE A 1 103 ? -13.196 -4.221 -2.097 1.00 95.19 103 ILE A O 1
ATOM 838 N N . LYS A 1 104 ? -13.126 -6.366 -1.411 1.00 95.94 104 LYS A N 1
ATOM 839 C CA . LYS A 1 104 ? -14.263 -6.281 -0.505 1.00 95.94 104 LYS A CA 1
ATOM 840 C C . LYS A 1 104 ? -13.768 -6.211 0.937 1.00 95.94 104 LYS A C 1
ATOM 842 O O . LYS A 1 104 ? -13.156 -7.160 1.421 1.00 95.94 104 LYS A O 1
ATOM 847 N N . LEU A 1 105 ? -14.033 -5.099 1.617 1.00 94.56 105 LEU A N 1
ATOM 848 C CA . LEU A 1 105 ? -13.688 -4.890 3.022 1.00 94.56 105 LEU A CA 1
ATOM 849 C C . LEU A 1 105 ? -14.930 -5.052 3.898 1.00 94.56 105 LEU A C 1
ATOM 851 O O . LEU A 1 105 ? -15.911 -4.335 3.727 1.00 94.56 105 LEU A O 1
ATOM 855 N N . ASN A 1 106 ? -14.861 -5.965 4.866 1.00 94.88 106 ASN A N 1
ATOM 856 C CA . ASN A 1 106 ? -15.852 -6.086 5.932 1.00 94.88 106 ASN A CA 1
ATOM 857 C C . ASN A 1 106 ? -15.245 -5.496 7.205 1.00 94.88 106 ASN A C 1
ATOM 859 O O . ASN A 1 106 ? -14.303 -6.058 7.762 1.00 94.88 106 ASN A O 1
ATOM 863 N N . ILE A 1 107 ? -15.762 -4.353 7.638 1.00 91.62 107 ILE A N 1
ATOM 864 C CA . ILE A 1 107 ? -15.210 -3.570 8.739 1.00 91.62 107 ILE A CA 1
ATOM 865 C C . ILE A 1 107 ? -16.103 -3.743 9.958 1.00 91.62 107 ILE A C 1
ATOM 867 O O . ILE A 1 107 ? -17.290 -3.415 9.929 1.00 91.62 107 ILE A O 1
ATOM 871 N N . VAL A 1 108 ? -15.505 -4.230 11.043 1.00 91.00 108 VAL A N 1
ATOM 872 C CA . VAL A 1 108 ? -16.118 -4.294 12.369 1.00 91.00 108 VAL A CA 1
ATOM 873 C C . VAL A 1 108 ? -15.368 -3.322 13.263 1.00 91.00 108 VAL A C 1
ATOM 875 O O . VAL A 1 108 ? -14.157 -3.440 13.437 1.00 91.00 108 VAL A O 1
ATOM 878 N N . LYS A 1 109 ? -16.087 -2.348 13.821 1.00 85.75 109 LYS A N 1
ATOM 879 C CA . LYS A 1 109 ? -15.516 -1.374 14.749 1.00 85.75 109 LYS A CA 1
ATOM 880 C C . LYS A 1 109 ? -15.780 -1.831 16.175 1.00 85.75 109 LYS A C 1
ATOM 882 O O . LYS A 1 109 ? -16.928 -1.861 16.608 1.00 85.75 109 LYS A O 1
ATOM 887 N N . GLN A 1 110 ? -14.716 -2.157 16.897 1.00 84.06 110 GLN A N 1
ATOM 888 C CA . GLN A 1 110 ? -14.771 -2.370 18.336 1.00 84.06 110 GLN A CA 1
ATOM 889 C C . GLN A 1 110 ? -14.253 -1.112 19.027 1.00 84.06 110 GLN A C 1
ATOM 891 O O . GLN A 1 110 ? -13.150 -0.652 18.741 1.00 84.06 110 GLN A O 1
ATOM 896 N N . VAL A 1 111 ? -15.060 -0.553 19.921 1.00 82.69 111 VAL A N 1
ATOM 897 C CA . VAL A 1 111 ? -14.653 0.543 20.800 1.00 82.69 111 VAL A CA 1
ATOM 898 C C . VAL A 1 111 ? -14.712 0.003 22.219 1.00 82.69 111 VAL A C 1
ATOM 900 O O . VAL A 1 111 ? -15.699 -0.627 22.595 1.00 82.69 111 VAL A O 1
ATOM 903 N N . HIS A 1 112 ? -13.641 0.192 22.982 1.00 80.12 112 HIS A N 1
ATOM 904 C CA . HIS A 1 112 ? -13.680 -0.032 24.418 1.00 80.12 112 HIS A CA 1
ATOM 905 C C . HIS A 1 112 ? -14.105 1.284 25.056 1.00 80.12 112 HIS A C 1
ATOM 907 O O . HIS A 1 112 ? -13.365 2.259 24.972 1.00 80.12 112 HIS A O 1
ATOM 913 N N . LEU A 1 113 ? -15.320 1.315 25.592 1.00 79.50 113 LEU A N 1
ATOM 914 C CA . LEU A 1 113 ? -15.836 2.459 26.330 1.00 79.50 113 LEU A CA 1
ATOM 915 C C . LEU A 1 113 ? -15.617 2.198 27.816 1.00 79.50 113 LEU A C 1
ATOM 917 O O . LEU A 1 113 ? -15.836 1.078 28.291 1.00 79.50 113 LEU A O 1
ATOM 921 N N . SER A 1 114 ? -15.169 3.222 28.530 1.00 79.19 114 SER A N 1
ATOM 922 C CA . SER A 1 114 ? -15.157 3.208 29.987 1.00 79.19 114 SER A CA 1
ATOM 923 C C . SER A 1 114 ? -16.590 3.198 30.525 1.00 79.19 114 SER A C 1
ATOM 925 O O . SER A 1 114 ? -17.549 3.509 29.818 1.00 79.19 114 SER A O 1
ATOM 927 N N . ARG A 1 115 ? -16.759 2.800 31.789 1.00 75.75 115 ARG A N 1
ATOM 928 C CA . ARG A 1 115 ? -18.094 2.676 32.388 1.00 75.75 115 ARG A CA 1
ATOM 929 C C . ARG A 1 115 ? -18.835 4.013 32.474 1.00 75.75 115 ARG A C 1
ATOM 931 O O . ARG A 1 115 ? -20.039 4.037 32.261 1.00 75.75 115 ARG A O 1
ATOM 938 N N . GLU A 1 116 ? -18.101 5.093 32.707 1.00 78.06 116 GLU A N 1
ATOM 939 C CA . GLU A 1 116 ? -18.619 6.464 32.762 1.00 78.06 116 GLU A CA 1
ATOM 940 C C . GLU A 1 116 ? -19.167 6.903 31.392 1.00 78.06 116 GLU A C 1
ATOM 942 O O . GLU A 1 116 ? -20.299 7.366 31.293 1.00 78.06 116 GLU A O 1
ATOM 947 N N . GLU A 1 117 ? -18.433 6.632 30.306 1.00 75.06 117 GLU A N 1
ATOM 948 C CA . GLU A 1 117 ? -18.877 6.940 28.937 1.00 75.06 117 GLU A CA 1
ATOM 949 C C . GLU A 1 117 ? -20.101 6.113 28.508 1.00 75.06 117 GLU A C 1
ATOM 951 O O . GLU A 1 117 ? -20.907 6.565 27.698 1.00 75.06 117 GLU A O 1
ATOM 956 N N . ILE A 1 118 ? -20.255 4.890 29.028 1.00 75.19 118 ILE A N 1
ATOM 957 C CA . ILE A 1 118 ? -21.435 4.054 28.760 1.00 75.19 118 ILE A CA 1
ATOM 958 C C . ILE A 1 118 ? -22.678 4.659 29.421 1.00 75.19 118 ILE A C 1
ATOM 960 O O . ILE A 1 118 ? -23.718 4.759 28.774 1.00 75.19 118 ILE A O 1
ATOM 964 N N . GLU A 1 119 ? -22.567 5.090 30.679 1.00 78.19 119 GLU A N 1
ATOM 965 C CA . GLU A 1 119 ? -23.675 5.690 31.433 1.00 78.19 119 GLU A CA 1
ATOM 966 C C . GLU A 1 119 ? -24.122 7.030 30.813 1.00 78.19 119 GLU A C 1
ATOM 968 O O . GLU A 1 119 ? -25.322 7.294 30.707 1.00 78.19 119 GLU A O 1
ATOM 973 N N . GLU A 1 120 ? -23.188 7.838 30.299 1.00 75.19 120 GLU A N 1
ATOM 974 C CA . GLU A 1 120 ? -23.498 9.063 29.545 1.00 75.19 120 GLU A CA 1
ATOM 975 C C . GLU A 1 120 ? -24.220 8.783 28.216 1.00 75.19 120 GLU A C 1
ATOM 977 O O . GLU A 1 120 ? -25.158 9.497 27.845 1.00 75.19 120 GLU A O 1
ATOM 982 N N . LEU A 1 121 ? -23.821 7.727 27.498 1.00 69.88 121 LEU A N 1
ATOM 983 C CA . LEU A 1 121 ? -24.476 7.323 26.252 1.00 69.88 121 LEU A CA 1
ATOM 984 C C . LEU A 1 121 ? -25.905 6.831 26.505 1.00 69.88 121 LEU A C 1
ATOM 986 O O . LEU A 1 121 ? -26.818 7.250 25.793 1.00 69.88 121 LEU A O 1
ATOM 990 N N . GLU A 1 122 ? -26.118 6.023 27.546 1.00 72.50 122 GLU A N 1
ATOM 991 C CA . GLU A 1 122 ? -27.447 5.547 27.950 1.00 72.50 122 GLU A CA 1
ATOM 992 C C . GLU A 1 122 ? -28.362 6.706 28.389 1.00 72.50 122 GLU A C 1
ATOM 994 O O . GLU A 1 122 ? -29.529 6.764 27.991 1.00 72.50 122 GLU A O 1
ATOM 999 N N . ALA A 1 123 ? -27.830 7.676 29.143 1.00 73.69 123 ALA A N 1
ATOM 1000 C CA . ALA A 1 123 ? -28.565 8.878 29.536 1.00 73.69 123 ALA A CA 1
ATOM 1001 C C . ALA A 1 123 ? -28.957 9.744 28.323 1.00 73.69 123 ALA A C 1
ATOM 1003 O O . ALA A 1 123 ? -30.063 10.289 28.280 1.00 73.69 123 ALA A O 1
ATOM 1004 N N . SER A 1 124 ? -28.083 9.841 27.315 1.00 67.19 124 SER A N 1
ATOM 1005 C CA . SER A 1 124 ? -28.362 10.582 26.079 1.00 67.19 124 SER A CA 1
ATOM 1006 C C . SER A 1 124 ? -29.406 9.897 25.182 1.00 67.19 124 SER A C 1
ATOM 1008 O O . SER A 1 124 ? -30.243 10.581 24.591 1.00 67.19 124 SER A O 1
ATOM 1010 N N . GLU A 1 125 ? -29.420 8.560 25.141 1.00 69.62 125 GLU A N 1
ATOM 1011 C CA . GLU A 1 125 ? -30.390 7.758 24.381 1.00 69.62 125 GLU A CA 1
ATOM 1012 C C . GLU A 1 125 ? -31.797 7.826 25.006 1.00 69.62 125 GLU A C 1
ATOM 1014 O O . GLU A 1 125 ? -32.796 7.918 24.289 1.00 69.62 125 GLU A O 1
ATOM 1019 N N . LEU A 1 126 ? -31.890 7.878 26.341 1.00 63.34 126 LEU A N 1
ATOM 1020 C CA . LEU A 1 126 ? -33.152 8.060 27.076 1.00 63.34 126 LEU A CA 1
ATOM 1021 C C . LEU A 1 126 ? -33.778 9.453 26.893 1.00 63.34 126 LEU A C 1
ATOM 1023 O O . LEU A 1 126 ? -34.998 9.590 26.983 1.00 63.34 126 LEU A O 1
ATOM 1027 N N . LEU A 1 127 ? -32.968 10.479 26.618 1.00 61.78 127 LEU A N 1
ATOM 1028 C CA . LEU A 1 127 ? -33.428 11.855 26.389 1.00 61.78 127 LEU A CA 1
ATOM 1029 C C . LEU A 1 127 ? -33.845 12.128 24.933 1.00 61.78 127 LEU A C 1
ATOM 1031 O O . LEU A 1 127 ? -34.224 13.253 24.610 1.00 61.78 127 LEU A O 1
ATOM 1035 N N . GLY A 1 128 ? -33.794 11.124 24.047 1.00 54.91 128 GLY A N 1
ATOM 1036 C CA . GLY A 1 128 ? -34.212 11.259 22.646 1.00 54.91 128 GLY A CA 1
ATOM 1037 C C . GLY A 1 128 ? -33.370 12.250 21.835 1.00 54.91 128 GLY A C 1
ATOM 1038 O O . GLY A 1 128 ? -33.779 12.670 20.752 1.00 54.91 128 GLY A O 1
ATOM 1039 N N . ALA A 1 129 ? -32.203 12.646 22.348 1.00 56.12 129 ALA A N 1
ATOM 1040 C CA . ALA A 1 129 ? -31.240 13.407 21.579 1.00 56.12 129 ALA A CA 1
ATOM 1041 C C . ALA A 1 129 ? -30.544 12.423 20.639 1.00 56.12 129 ALA A C 1
ATOM 1043 O O . ALA A 1 129 ? -29.901 11.491 21.101 1.00 56.12 129 ALA A O 1
ATOM 1044 N N . ASP A 1 130 ? -30.684 12.612 19.329 1.00 48.62 130 ASP A N 1
ATOM 1045 C CA . ASP A 1 130 ? -29.963 11.838 18.319 1.00 48.62 130 ASP A CA 1
ATOM 1046 C C . ASP A 1 130 ? -28.563 12.447 18.082 1.00 48.62 130 ASP A C 1
ATOM 1048 O O . ASP A 1 130 ? -28.416 13.322 17.213 1.00 48.62 130 ASP A O 1
ATOM 1052 N N . PRO A 1 131 ? -27.471 12.005 18.740 1.00 47.53 131 PRO A N 1
ATOM 1053 C CA . PRO A 1 131 ? -26.155 12.220 18.180 1.00 47.53 131 PRO A CA 1
ATOM 1054 C C . PRO A 1 131 ? -26.015 11.230 17.026 1.00 47.53 131 PRO A C 1
ATOM 1056 O O . PRO A 1 131 ? -26.003 10.017 17.209 1.00 47.53 131 PRO A O 1
ATOM 1059 N N . LYS A 1 132 ? -25.926 11.750 15.802 1.00 44.94 132 LYS A N 1
ATOM 1060 C CA . LYS A 1 132 ? -25.710 10.996 14.559 1.00 44.94 132 LYS A CA 1
ATOM 1061 C C . LYS A 1 132 ? -24.507 10.038 14.659 1.00 44.94 132 LYS A C 1
ATOM 1063 O O . LYS A 1 132 ? -23.416 10.353 14.197 1.00 44.94 132 LYS A O 1
ATOM 1068 N N . ARG A 1 133 ? -24.705 8.841 15.210 1.00 46.69 133 ARG A N 1
ATOM 1069 C CA . ARG A 1 133 ? -23.830 7.670 15.099 1.00 46.69 133 ARG A CA 1
ATOM 1070 C C . ARG A 1 133 ? -24.726 6.440 15.061 1.00 46.69 133 ARG A C 1
ATOM 1072 O O . ARG A 1 133 ? -25.090 5.876 16.084 1.00 46.69 133 ARG A O 1
ATOM 1079 N N . LYS A 1 134 ? -25.098 6.026 13.847 1.00 41.53 134 LYS A N 1
ATOM 1080 C CA . LYS A 1 134 ? -25.811 4.769 13.592 1.00 41.53 134 LYS A CA 1
ATOM 1081 C C . LYS A 1 134 ? -24.915 3.584 13.969 1.00 41.53 134 LYS A C 1
ATOM 1083 O O . LYS A 1 134 ? -24.284 2.989 13.105 1.00 41.53 134 LYS A O 1
ATOM 1088 N N . ILE A 1 135 ? -24.889 3.203 15.242 1.00 42.50 135 ILE A N 1
ATOM 1089 C CA . ILE A 1 135 ? -24.527 1.841 15.643 1.00 42.50 135 ILE A CA 1
ATOM 1090 C C . ILE A 1 135 ? -25.843 1.083 15.794 1.00 42.50 135 ILE A C 1
ATOM 1092 O O . ILE A 1 135 ? -26.346 0.832 16.881 1.00 42.50 135 ILE A O 1
ATOM 1096 N N . VAL A 1 136 ? -26.453 0.749 14.655 1.00 41.78 136 VAL A N 1
ATOM 1097 C CA . VAL A 1 136 ? -27.626 -0.125 14.632 1.00 41.78 136 VAL A CA 1
ATOM 1098 C C . VAL A 1 136 ? -27.129 -1.559 14.782 1.00 41.78 136 VAL A C 1
ATOM 1100 O O . VAL A 1 136 ? -26.822 -2.225 13.799 1.00 41.78 136 VAL A O 1
ATOM 1103 N N . THR A 1 137 ? -27.086 -2.060 16.014 1.00 38.75 137 THR A N 1
ATOM 1104 C CA . THR A 1 137 ? -27.206 -3.503 16.261 1.00 38.75 137 THR A CA 1
ATOM 1105 C C . THR A 1 137 ? -28.556 -3.771 16.915 1.00 38.75 137 THR A C 1
ATOM 1107 O O . THR A 1 137 ? -28.667 -4.075 18.097 1.00 38.75 137 THR A O 1
ATOM 1110 N N . LYS A 1 138 ? -29.632 -3.662 16.123 1.00 38.28 138 LYS A N 1
ATOM 1111 C CA . LYS A 1 138 ? -30.946 -4.186 16.520 1.00 38.28 138 LYS A CA 1
ATOM 1112 C C . LYS A 1 138 ? -30.874 -5.713 16.547 1.00 38.28 138 LYS A C 1
ATOM 1114 O O . LYS A 1 138 ? -31.224 -6.381 15.578 1.00 38.28 138 LYS A O 1
ATOM 1119 N N . THR A 1 139 ? -30.424 -6.265 17.667 1.00 38.28 139 THR A N 1
ATOM 1120 C CA . THR A 1 139 ? -30.617 -7.679 17.994 1.00 38.28 139 THR A CA 1
ATOM 1121 C C . THR A 1 139 ? -31.826 -7.758 18.917 1.00 38.28 139 THR A C 1
ATOM 1123 O O . THR A 1 139 ? -31.884 -7.038 19.908 1.00 38.28 139 THR A O 1
ATOM 1126 N N . LYS A 1 140 ? -32.823 -8.572 18.547 1.00 34.16 140 LYS A N 1
ATOM 1127 C CA . LYS A 1 140 ? -34.115 -8.696 19.239 1.00 34.16 140 LYS A CA 1
ATOM 1128 C C . LYS A 1 140 ? -33.957 -8.733 20.765 1.00 34.16 140 LYS A C 1
ATOM 1130 O O . LYS A 1 140 ? -33.321 -9.634 21.308 1.00 34.16 140 LYS A O 1
ATOM 1135 N N . VAL A 1 141 ? -34.599 -7.761 21.405 1.00 37.97 141 VAL A N 1
ATOM 1136 C CA . VAL A 1 141 ? -34.810 -7.645 22.847 1.00 37.97 141 VAL A CA 1
ATOM 1137 C C . VAL A 1 141 ? -35.494 -8.918 23.357 1.00 37.97 141 VAL A C 1
ATOM 1139 O O . VAL A 1 141 ? -36.592 -9.256 22.918 1.00 37.97 141 VAL A O 1
ATOM 1142 N N . SER A 1 142 ? -34.837 -9.641 24.265 1.00 39.91 142 SER A N 1
ATOM 1143 C CA . SER A 1 142 ? -35.505 -10.588 25.163 1.00 39.91 142 SER A CA 1
ATOM 1144 C C . SER A 1 142 ? -36.009 -9.841 26.397 1.00 39.91 142 SER A C 1
ATOM 1146 O O . SER A 1 142 ? -35.380 -8.877 26.825 1.00 39.91 142 SER A O 1
ATOM 1148 N N . ASN A 1 143 ? -37.110 -10.325 26.969 1.00 41.75 143 ASN A N 1
ATOM 1149 C CA . ASN A 1 143 ? -38.022 -9.663 27.913 1.00 41.75 143 ASN A CA 1
ATOM 1150 C C . ASN A 1 143 ? -37.474 -9.327 29.326 1.00 41.75 143 ASN A C 1
ATOM 1152 O O . ASN A 1 143 ? -38.201 -9.374 30.311 1.00 41.75 143 ASN A O 1
ATOM 1156 N N . SER A 1 144 ? -36.194 -8.994 29.456 1.00 42.78 144 SER A N 1
ATOM 1157 C CA . SER A 1 144 ? -35.596 -8.490 30.692 1.00 42.78 144 SER A CA 1
ATOM 1158 C C . SER A 1 144 ? -34.587 -7.410 30.312 1.00 42.78 144 SER A C 1
ATOM 1160 O O . SER A 1 144 ? -33.498 -7.733 29.833 1.00 42.78 144 SER A O 1
ATOM 1162 N N . GLY A 1 145 ? -34.979 -6.143 30.458 1.00 41.44 145 GLY A N 1
ATOM 1163 C CA . GLY A 1 145 ? -34.242 -4.953 30.018 1.00 41.44 145 GLY A CA 1
ATOM 1164 C C . GLY A 1 145 ? -32.920 -4.714 30.750 1.00 41.44 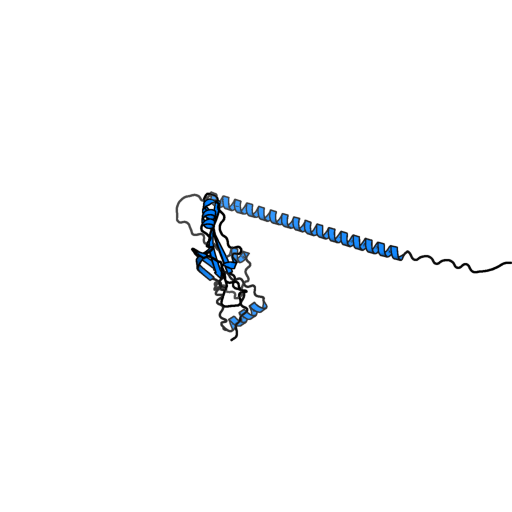145 GLY A C 1
ATOM 1165 O O . GLY A 1 145 ? -32.790 -3.753 31.495 1.00 41.44 145 GLY A O 1
ATOM 1166 N N . ARG A 1 146 ? -31.929 -5.582 30.538 1.00 36.56 146 ARG A N 1
ATOM 1167 C CA . ARG A 1 146 ? -30.530 -5.338 30.899 1.00 36.56 146 ARG A CA 1
ATOM 1168 C C . ARG A 1 146 ? -29.631 -5.672 29.706 1.00 36.56 146 ARG A C 1
ATOM 1170 O O . ARG A 1 146 ? -29.716 -6.800 29.208 1.00 36.56 146 ARG A O 1
ATOM 1177 N N . PRO A 1 147 ? -28.755 -4.756 29.258 1.00 43.38 147 PRO A N 1
ATOM 1178 C CA . PRO A 1 147 ? -27.720 -5.091 28.292 1.00 43.38 147 PRO A CA 1
ATOM 1179 C C . PRO A 1 147 ? -26.759 -6.100 28.934 1.00 43.38 147 PRO A C 1
ATOM 1181 O O . PRO A 1 147 ? -26.052 -5.819 29.899 1.00 43.38 147 PRO A O 1
ATOM 1184 N N . ARG A 1 148 ? -26.782 -7.339 28.436 1.00 46.97 148 ARG A N 1
ATOM 1185 C CA . ARG A 1 148 ? -25.860 -8.396 28.864 1.00 46.97 148 ARG A CA 1
ATOM 1186 C C . ARG A 1 148 ? -24.551 -8.244 28.094 1.00 46.97 148 ARG A C 1
ATOM 1188 O O . ARG A 1 148 ? -24.520 -8.496 26.891 1.00 46.97 148 ARG A O 1
ATOM 1195 N N . VAL A 1 149 ? -23.477 -7.890 28.797 1.00 48.72 149 VAL A N 1
ATOM 1196 C CA . VAL A 1 149 ? -22.102 -8.050 28.304 1.00 48.72 149 VAL A CA 1
ATOM 1197 C C . VAL A 1 149 ? -21.866 -9.545 28.109 1.00 48.72 149 VAL A C 1
ATOM 1199 O O . VAL A 1 149 ? -21.855 -10.297 29.081 1.00 48.72 149 VAL A O 1
ATOM 1202 N N . ARG A 1 150 ? -21.744 -9.985 26.856 1.00 51.97 150 ARG A N 1
ATOM 1203 C CA . ARG A 1 150 ? -21.456 -11.386 26.530 1.00 51.97 150 ARG A CA 1
ATOM 1204 C C . ARG A 1 150 ? -19.960 -11.586 26.379 1.00 51.97 150 ARG A C 1
ATOM 1206 O O . ARG A 1 150 ? -19.288 -10.772 25.745 1.00 51.97 150 ARG A O 1
ATOM 1213 N N . SER A 1 151 ? -19.444 -12.679 26.929 1.00 54.62 151 SER A N 1
ATOM 1214 C CA . SER A 1 151 ? -18.062 -13.080 26.674 1.00 54.62 151 SER A CA 1
ATOM 1215 C C . SER A 1 151 ? -17.891 -13.504 25.209 1.00 54.62 151 SER A C 1
ATOM 1217 O O . SER A 1 151 ? -18.847 -13.890 24.531 1.00 54.62 151 SER A O 1
ATOM 1219 N N . VAL A 1 152 ? -16.654 -13.462 24.706 1.00 51.81 152 VAL A N 1
ATOM 1220 C CA . VAL A 1 152 ? -16.325 -13.919 23.342 1.00 51.81 152 VAL A CA 1
ATOM 1221 C C . VAL A 1 152 ? -16.768 -15.377 23.124 1.00 51.81 152 VAL A C 1
ATOM 1223 O O . VAL A 1 152 ? -17.257 -15.726 22.051 1.00 51.81 152 VAL A O 1
ATOM 1226 N N . GLU A 1 153 ? -16.694 -16.213 24.160 1.00 49.22 153 GLU A N 1
ATOM 1227 C CA . GLU A 1 153 ? -17.152 -17.609 24.136 1.00 49.22 153 GLU A CA 1
ATOM 1228 C C . GLU A 1 153 ? -18.682 -17.739 24.048 1.00 49.22 153 GLU A C 1
ATOM 1230 O O . GLU A 1 153 ? -19.190 -18.612 23.337 1.00 49.22 153 GLU A O 1
ATOM 1235 N N . GLU A 1 154 ? -19.438 -16.840 24.684 1.00 56.41 154 GLU A N 1
ATOM 1236 C CA . GLU A 1 154 ? -20.899 -16.761 24.538 1.00 56.41 154 GLU A CA 1
ATOM 1237 C C . GLU A 1 154 ? -21.314 -16.337 23.123 1.00 56.41 154 GLU A C 1
ATOM 1239 O O . GLU A 1 154 ? -22.287 -16.850 22.567 1.00 56.41 154 GLU A O 1
ATOM 1244 N N . ILE A 1 155 ? -20.565 -15.422 22.504 1.00 64.69 155 ILE A N 1
ATOM 1245 C CA . ILE A 1 155 ? -20.831 -14.987 21.128 1.00 64.69 155 ILE A CA 1
ATOM 1246 C C . ILE A 1 155 ? -20.598 -16.154 20.165 1.00 64.69 155 ILE A C 1
ATOM 1248 O O . ILE A 1 155 ? -21.483 -16.473 19.369 1.00 64.69 155 ILE A O 1
ATOM 1252 N N . ILE A 1 156 ? -19.459 -16.843 20.291 1.00 60.75 156 ILE A N 1
ATOM 1253 C CA . ILE A 1 156 ? -19.096 -17.982 19.436 1.00 60.75 156 ILE A CA 1
ATOM 1254 C C . ILE A 1 156 ? -20.090 -19.142 19.590 1.00 60.75 156 ILE A C 1
ATOM 1256 O O . ILE A 1 156 ? -20.479 -19.749 18.595 1.00 60.75 156 ILE A O 1
ATOM 1260 N N . SER A 1 157 ? -20.550 -19.429 20.809 1.00 57.19 157 SER A N 1
ATOM 1261 C CA . SER A 1 157 ? -21.532 -20.494 21.064 1.00 57.19 157 SER A CA 1
ATOM 1262 C C . SER A 1 157 ? -22.957 -20.142 20.617 1.00 57.19 157 SER A C 1
ATOM 1264 O O . SER A 1 157 ? -23.734 -21.036 20.279 1.00 57.19 157 SER A O 1
ATOM 1266 N N . SER A 1 158 ? -23.307 -18.852 20.554 1.00 58.34 158 SER A N 1
ATOM 1267 C CA . SER A 1 158 ? -24.621 -18.392 20.081 1.00 58.34 158 SER A CA 1
ATOM 1268 C C . SER A 1 158 ? -24.782 -18.403 18.554 1.00 58.34 158 SER A C 1
ATOM 1270 O O . SER A 1 158 ? -25.911 -18.369 18.051 1.00 58.34 158 SER A O 1
ATOM 1272 N N . LEU A 1 159 ? -23.679 -18.504 17.805 1.00 61.75 159 LEU A N 1
ATOM 1273 C CA . LEU A 1 159 ? -23.683 -18.670 16.354 1.00 61.75 159 LEU A CA 1
ATOM 1274 C C . LEU A 1 159 ? -24.139 -20.096 16.000 1.00 61.75 159 LEU A C 1
ATOM 1276 O O . LEU A 1 159 ? -23.339 -20.999 15.762 1.00 61.75 159 LEU A O 1
ATOM 1280 N N . LYS A 1 160 ? -25.459 -20.311 15.952 1.00 56.09 160 LYS A N 1
ATOM 1281 C CA . LYS A 1 160 ? -26.048 -21.517 15.357 1.00 56.09 160 LYS A CA 1
ATOM 1282 C C . LYS A 1 160 ? -25.752 -21.508 13.857 1.00 56.09 160 LYS A C 1
ATOM 1284 O O . LYS A 1 160 ? -26.498 -20.920 13.077 1.00 56.09 160 LYS A O 1
ATOM 1289 N N . PHE A 1 161 ? -24.674 -22.170 13.445 1.00 49.44 161 PHE A N 1
ATOM 1290 C CA . PHE A 1 161 ? -24.467 -22.521 12.045 1.00 49.44 161 PHE A CA 1
ATOM 1291 C C . PHE A 1 161 ? -25.628 -23.417 11.612 1.00 49.44 161 PHE A C 1
ATOM 1293 O O . PHE A 1 161 ? -25.720 -24.580 12.005 1.00 49.44 161 PHE A O 1
ATOM 1300 N N . GLY A 1 162 ? -26.562 -22.837 10.857 1.00 37.91 162 GLY A N 1
ATOM 1301 C CA . GLY A 1 162 ? -27.704 -23.545 10.302 1.00 37.91 162 GLY A CA 1
ATOM 1302 C C . GLY A 1 162 ? -27.219 -24.687 9.421 1.00 37.91 162 GLY A C 1
ATOM 1303 O O . GLY A 1 162 ? -26.756 -24.472 8.302 1.00 37.91 162 GLY A O 1
ATOM 1304 N N . THR A 1 163 ? -27.327 -25.907 9.933 1.00 42.47 163 THR A N 1
ATOM 1305 C CA . THR A 1 163 ? -27.164 -27.135 9.164 1.00 42.47 163 THR A CA 1
ATOM 1306 C C . THR A 1 163 ? -28.329 -27.180 8.182 1.00 42.47 163 THR A C 1
ATOM 1308 O O . THR A 1 163 ? -29.461 -27.501 8.546 1.00 42.47 163 THR A O 1
ATOM 1311 N N . ARG A 1 164 ? -28.088 -26.774 6.931 1.00 38.16 164 ARG A N 1
ATOM 1312 C CA . ARG A 1 164 ? -29.041 -27.025 5.848 1.00 38.16 164 ARG A CA 1
ATOM 1313 C C . ARG A 1 164 ? -29.231 -28.539 5.761 1.00 38.16 164 ARG A C 1
ATOM 1315 O O . ARG A 1 164 ? -28.252 -29.268 5.625 1.00 38.16 164 ARG A O 1
ATOM 1322 N N . LYS A 1 165 ? -30.478 -29.002 5.879 1.00 39.47 165 LYS A N 1
ATOM 1323 C CA . LYS A 1 165 ? -30.837 -30.402 5.632 1.00 39.47 165 LYS A CA 1
ATOM 1324 C C . LYS A 1 165 ? -30.413 -30.759 4.200 1.00 39.47 165 LYS A C 1
ATOM 1326 O O . LYS A 1 165 ? -30.844 -30.053 3.285 1.00 39.47 165 LYS A O 1
ATOM 1331 N N . PRO A 1 166 ? -29.601 -31.805 3.976 1.00 36.03 166 PRO A N 1
ATOM 1332 C CA . PRO A 1 166 ? -29.415 -32.324 2.634 1.00 36.03 166 PRO A CA 1
ATOM 1333 C C . PRO A 1 166 ? -30.715 -33.004 2.197 1.00 36.03 166 PRO A C 1
ATOM 1335 O O . PRO A 1 166 ? -31.301 -33.801 2.933 1.00 36.03 166 PRO A O 1
ATOM 1338 N N . LEU A 1 167 ? -31.181 -32.635 1.006 1.00 40.97 167 LEU A N 1
ATOM 1339 C CA . LEU A 1 167 ? -32.204 -33.378 0.286 1.00 40.97 167 LEU A CA 1
ATOM 1340 C C . LEU A 1 167 ? -31.690 -34.798 0.010 1.00 40.97 167 LEU A C 1
ATOM 1342 O O . LEU A 1 167 ? -30.504 -35.018 -0.225 1.00 40.97 167 LEU A O 1
ATOM 1346 N N . SER A 1 168 ? -32.627 -35.731 0.113 1.00 44.12 168 SER A N 1
ATOM 1347 C CA . SER A 1 168 ? -32.528 -37.182 -0.030 1.00 44.12 168 SER A CA 1
ATOM 1348 C C . SER A 1 168 ? -31.494 -37.700 -1.035 1.00 44.12 168 SER A C 1
ATOM 1350 O O . SER A 1 168 ? -31.533 -37.332 -2.207 1.00 44.12 168 SER A O 1
ATOM 1352 N N . GLY A 1 169 ? -30.695 -38.680 -0.604 1.00 43.59 169 GLY A N 1
ATOM 1353 C CA . GLY A 1 169 ? -30.023 -39.613 -1.507 1.00 43.59 169 GLY A CA 1
ATOM 1354 C C . GLY A 1 169 ? -28.702 -40.160 -0.971 1.00 43.59 169 GLY A C 1
ATOM 1355 O O . GLY A 1 169 ? -27.712 -39.448 -0.939 1.00 43.59 169 GLY A O 1
ATOM 1356 N N . GLN A 1 170 ? -28.705 -41.454 -0.648 1.00 42.72 170 GLN A N 1
ATOM 1357 C CA . GLN A 1 170 ? -27.558 -42.346 -0.416 1.00 42.72 170 GLN A CA 1
ATOM 1358 C C . GLN A 1 170 ? -26.850 -42.344 0.955 1.00 42.72 170 GLN A C 1
ATOM 1360 O O . GLN A 1 170 ? -26.259 -41.386 1.443 1.00 42.72 170 GLN A O 1
ATOM 1365 N N . SER A 1 171 ? -26.908 -43.545 1.534 1.00 48.31 171 SER A N 1
ATOM 1366 C CA . SER A 1 171 ? -26.268 -44.048 2.746 1.00 48.31 171 SER A CA 1
ATOM 1367 C C . SER A 1 171 ? -24.750 -43.835 2.767 1.00 48.31 171 SER A C 1
ATOM 1369 O O . SER A 1 171 ? -24.044 -44.501 2.016 1.00 48.31 171 SER A O 1
ATOM 1371 N N . ARG A 1 172 ? -24.257 -42.963 3.664 1.00 46.38 172 ARG A N 1
ATOM 1372 C CA . ARG A 1 172 ? -22.868 -42.923 4.189 1.00 46.38 172 ARG A CA 1
ATOM 1373 C C . ARG A 1 172 ? -22.796 -42.250 5.579 1.00 46.38 172 ARG A C 1
ATOM 1375 O O . ARG A 1 172 ? -22.033 -41.315 5.801 1.00 46.38 172 ARG A O 1
ATOM 1382 N N . GLY A 1 173 ? -23.643 -42.673 6.521 1.00 42.00 173 GLY A N 1
ATOM 1383 C CA . GLY A 1 173 ? -23.806 -42.011 7.831 1.00 42.00 173 GLY A CA 1
ATOM 1384 C C . GLY A 1 173 ? -22.864 -42.451 8.965 1.00 42.00 173 GLY A C 1
ATOM 1385 O O . GLY A 1 173 ? -22.858 -41.808 10.011 1.00 42.00 173 GLY A O 1
ATOM 1386 N N . GLY A 1 174 ? -22.078 -43.520 8.798 1.00 46.91 174 GLY A N 1
ATOM 1387 C CA . GLY A 1 174 ? -21.271 -44.100 9.888 1.00 46.91 174 GLY A CA 1
ATOM 1388 C C . GLY A 1 174 ? -19.917 -43.422 10.138 1.00 46.91 174 GLY A C 1
ATOM 1389 O O . GLY A 1 174 ? -19.476 -43.318 11.282 1.00 46.91 174 GLY A O 1
ATOM 1390 N N . ASP A 1 175 ? -19.275 -42.895 9.095 1.00 53.34 175 ASP A N 1
ATOM 1391 C CA . ASP A 1 175 ? -17.848 -42.536 9.166 1.00 53.34 175 ASP A CA 1
ATOM 1392 C C . ASP A 1 175 ? -17.584 -41.111 9.686 1.00 53.34 175 ASP A C 1
ATOM 1394 O O . ASP A 1 175 ? -16.549 -40.831 10.299 1.00 53.34 175 ASP A O 1
ATOM 1398 N N . LEU A 1 176 ? -18.541 -40.194 9.507 1.00 52.38 176 LEU A N 1
ATOM 1399 C CA . LEU A 1 176 ? -18.413 -38.792 9.930 1.00 52.38 176 LEU A CA 1
ATOM 1400 C C . LEU A 1 176 ? -18.545 -38.608 11.448 1.00 52.38 176 LEU A C 1
ATOM 1402 O O . LEU A 1 176 ? -17.825 -37.797 12.031 1.00 52.38 176 LEU A O 1
ATOM 1406 N N . VAL A 1 177 ? -19.415 -39.381 12.105 1.00 55.44 177 VAL A N 1
ATOM 1407 C CA . VAL A 1 177 ? -19.618 -39.307 13.564 1.00 55.44 177 VAL A CA 1
ATOM 1408 C C . VAL A 1 177 ? -18.402 -39.869 14.306 1.00 55.44 177 VAL A C 1
ATOM 1410 O O . VAL A 1 177 ? -17.933 -39.267 15.275 1.00 55.44 177 VAL A O 1
ATOM 1413 N N . ALA A 1 178 ? -17.815 -40.959 13.803 1.00 53.81 178 ALA A N 1
ATOM 1414 C CA . ALA A 1 178 ? -16.572 -41.517 14.332 1.00 53.81 178 ALA A CA 1
ATOM 1415 C C . ALA A 1 178 ? -15.385 -40.549 14.154 1.00 53.81 178 ALA A C 1
ATOM 1417 O O . ALA A 1 178 ? -14.592 -40.362 15.078 1.00 53.81 178 ALA A O 1
ATOM 1418 N N . SER A 1 179 ? -15.303 -39.869 13.006 1.00 55.50 179 SER A N 1
ATOM 1419 C CA . SER A 1 179 ? -14.239 -38.897 12.710 1.00 55.50 179 SER A CA 1
ATOM 1420 C C . SER A 1 179 ? -14.332 -37.633 13.578 1.00 55.50 179 SER A C 1
ATOM 1422 O O . SER A 1 179 ? -13.321 -37.164 14.098 1.00 55.50 179 SER A O 1
ATOM 1424 N N . LEU A 1 180 ? -15.544 -37.122 13.828 1.00 56.22 180 LEU A N 1
ATOM 1425 C CA . LEU A 1 180 ? -15.791 -35.991 14.738 1.00 56.22 180 LEU A CA 1
ATOM 1426 C C . LEU A 1 180 ? -15.505 -36.326 16.208 1.00 56.22 180 LEU A C 1
ATOM 1428 O O . LEU A 1 180 ? -15.034 -35.468 16.958 1.00 56.22 180 LEU A O 1
ATOM 1432 N N . SER A 1 181 ? -15.759 -37.570 16.615 1.00 58.84 181 SER A N 1
ATOM 1433 C CA . SER A 1 181 ? -15.456 -38.056 17.965 1.00 58.84 181 SER A CA 1
ATOM 1434 C C . SER A 1 181 ? -13.943 -38.141 18.199 1.00 58.84 181 SER A C 1
ATOM 1436 O O . SER A 1 181 ? -13.459 -37.684 19.234 1.00 58.84 181 SER A O 1
ATOM 1438 N N . ARG A 1 182 ? -13.180 -38.617 17.201 1.00 58.44 182 ARG A N 1
ATOM 1439 C CA . ARG A 1 182 ? -11.706 -38.633 17.237 1.00 58.44 182 ARG A CA 1
ATOM 1440 C C . ARG A 1 182 ? -11.115 -37.221 17.268 1.00 58.44 182 ARG A C 1
ATOM 1442 O O . ARG A 1 182 ? -10.245 -36.954 18.088 1.00 58.44 182 ARG A O 1
ATOM 1449 N N . LEU A 1 183 ? -11.646 -36.294 16.463 1.00 56.06 183 LEU A N 1
ATOM 1450 C CA . LEU A 1 183 ? -11.170 -34.904 16.439 1.00 56.06 183 LEU A CA 1
ATOM 1451 C C . LEU A 1 183 ? -11.429 -34.167 17.769 1.00 56.06 183 LEU A C 1
ATOM 1453 O O . LEU A 1 183 ? -10.618 -33.349 18.203 1.00 56.06 183 LEU A O 1
ATOM 1457 N N . ARG A 1 184 ? -12.555 -34.456 18.442 1.00 57.53 184 ARG A N 1
ATOM 1458 C CA . ARG A 1 184 ? -12.857 -33.909 19.777 1.00 57.53 184 ARG A CA 1
ATOM 1459 C C . ARG A 1 184 ? -11.954 -34.488 20.863 1.00 57.53 184 ARG A C 1
ATOM 1461 O O . ARG A 1 184 ? -11.512 -33.727 21.720 1.00 57.53 184 ARG A O 1
ATOM 1468 N N . ALA A 1 185 ? -11.672 -35.789 20.822 1.00 58.09 185 ALA A N 1
ATOM 1469 C CA . ALA A 1 185 ? -10.763 -36.431 21.771 1.00 58.09 185 ALA A CA 1
ATOM 1470 C C . ALA A 1 185 ? -9.333 -35.876 21.644 1.00 58.09 185 ALA A C 1
ATOM 1472 O O . ALA A 1 185 ? -8.728 -35.512 22.650 1.00 58.09 185 ALA A O 1
ATOM 1473 N N . GLN A 1 186 ? -8.854 -35.697 20.409 1.00 56.81 186 GLN A N 1
ATOM 1474 C CA . GLN A 1 186 ? -7.532 -35.134 20.127 1.00 56.81 186 GLN A CA 1
ATOM 1475 C C . GLN A 1 186 ? -7.414 -33.682 20.618 1.00 56.81 186 GLN A C 1
ATOM 1477 O O . GLN A 1 186 ? -6.472 -33.334 21.323 1.00 56.81 186 GLN A O 1
ATOM 1482 N N . LYS A 1 187 ? -8.445 -32.854 20.389 1.00 56.81 187 LYS A N 1
ATOM 1483 C CA . LYS A 1 187 ? -8.477 -31.475 20.901 1.00 56.81 187 LYS A CA 1
ATOM 1484 C C . LYS A 1 187 ? -8.467 -31.404 22.435 1.00 56.81 187 LYS A C 1
ATOM 1486 O O . LYS A 1 187 ? -7.868 -30.491 22.999 1.00 56.81 187 LYS A O 1
ATOM 1491 N N . HIS A 1 188 ? -9.126 -32.338 23.123 1.00 54.94 188 HIS A N 1
ATOM 1492 C CA . HIS A 1 188 ? -9.090 -32.386 24.586 1.00 54.94 188 HIS A CA 1
ATOM 1493 C C . HIS A 1 188 ? -7.698 -32.761 25.116 1.00 54.94 188 HIS A C 1
ATOM 1495 O O . HIS A 1 188 ? -7.240 -32.103 26.052 1.00 54.94 188 HIS A O 1
ATOM 1501 N N . GLN A 1 189 ? -7.003 -33.715 24.485 1.00 56.47 189 GLN A N 1
ATOM 1502 C CA . GLN A 1 189 ? -5.620 -34.065 24.837 1.00 56.47 189 GLN A CA 1
ATOM 1503 C C . GLN A 1 189 ? -4.656 -32.888 24.621 1.00 56.47 189 GLN A C 1
ATOM 1505 O O . GLN A 1 189 ? -3.969 -32.490 25.566 1.00 56.47 189 GLN A O 1
ATOM 1510 N N . ASP A 1 190 ? -4.711 -32.230 23.460 1.00 56.75 190 ASP A N 1
ATOM 1511 C CA . ASP A 1 190 ? -3.825 -31.100 23.139 1.00 56.75 190 ASP A CA 1
ATOM 1512 C C . ASP A 1 190 ? -4.001 -29.927 24.121 1.00 56.75 190 ASP A C 1
ATOM 1514 O O . ASP A 1 190 ? -3.038 -29.274 24.530 1.00 56.75 190 ASP A O 1
ATOM 1518 N N . THR A 1 191 ? -5.238 -29.661 24.563 1.00 60.69 191 THR A N 1
ATOM 1519 C CA . THR A 1 191 ? -5.496 -28.592 25.545 1.00 60.69 191 THR A CA 1
ATOM 1520 C C . THR A 1 191 ? -5.038 -28.938 26.959 1.00 60.69 191 THR A C 1
ATOM 1522 O O . THR A 1 191 ? -4.689 -28.024 27.709 1.00 60.69 191 THR A O 1
ATOM 1525 N N . SER A 1 192 ? -5.027 -30.220 27.342 1.00 60.53 192 SER A N 1
ATOM 1526 C CA . SER A 1 192 ? -4.476 -30.641 28.634 1.00 60.53 192 SER A CA 1
ATOM 1527 C C . SER A 1 192 ? -2.953 -30.551 28.658 1.00 60.53 192 SER A C 1
ATOM 1529 O O . SER A 1 192 ? -2.407 -30.008 29.616 1.00 60.53 192 SER A O 1
ATOM 1531 N N . GLU A 1 193 ? -2.278 -30.950 27.577 1.00 65.75 193 GLU A N 1
ATOM 1532 C CA . GLU A 1 193 ? -0.817 -30.860 27.466 1.00 65.75 193 GLU A CA 1
ATOM 1533 C C . GLU A 1 193 ? -0.321 -29.408 27.395 1.00 65.75 193 GLU A C 1
ATOM 1535 O O . GLU A 1 193 ? 0.716 -29.057 27.959 1.00 65.75 193 GLU A O 1
ATOM 1540 N N . LEU A 1 194 ? -1.083 -28.511 26.758 1.00 63.22 194 LEU A N 1
ATOM 1541 C CA . LEU A 1 194 ? -0.732 -27.089 26.728 1.00 63.22 194 LEU A CA 1
ATOM 1542 C C . LEU A 1 194 ? -0.876 -26.423 28.109 1.00 63.22 194 LEU A C 1
ATOM 1544 O O . LEU A 1 194 ? -0.152 -25.476 28.422 1.00 63.22 194 LEU A O 1
ATOM 1548 N N . LYS A 1 195 ? -1.818 -26.894 28.938 1.00 70.38 195 LYS A N 1
ATOM 1549 C CA . LYS A 1 195 ? -2.010 -26.392 30.307 1.00 70.38 195 LYS A CA 1
ATOM 1550 C C . LYS A 1 195 ? -0.905 -26.871 31.241 1.00 70.38 195 LYS A C 1
ATOM 1552 O O . LYS A 1 195 ? -0.415 -26.060 32.023 1.00 70.38 195 LYS A O 1
ATOM 1557 N N . THR A 1 196 ? -0.484 -28.132 31.132 1.00 73.12 196 THR A N 1
ATOM 1558 C CA . THR A 1 196 ? 0.621 -28.664 31.942 1.00 73.12 196 THR A CA 1
ATOM 1559 C C . THR A 1 196 ? 1.939 -27.972 31.600 1.00 73.12 196 THR A C 1
ATOM 1561 O O . THR A 1 196 ? 2.594 -27.471 32.508 1.00 73.12 196 THR A O 1
ATOM 1564 N N . ARG A 1 197 ? 2.264 -27.787 30.310 1.00 71.69 197 ARG A N 1
ATOM 1565 C CA . ARG A 1 197 ? 3.479 -27.055 29.890 1.00 71.69 197 ARG A CA 1
ATOM 1566 C C . ARG A 1 197 ? 3.517 -25.611 30.390 1.00 71.69 197 ARG A C 1
ATOM 1568 O O . ARG A 1 197 ? 4.524 -25.176 30.932 1.00 71.69 197 ARG A O 1
ATOM 1575 N N . LYS A 1 198 ? 2.399 -24.877 30.303 1.00 76.62 198 LYS A N 1
ATOM 1576 C CA . LYS A 1 198 ? 2.323 -23.506 30.846 1.00 76.62 198 LYS A CA 1
ATOM 1577 C C . LYS A 1 198 ? 2.507 -23.452 32.363 1.00 76.62 198 LYS A C 1
ATOM 1579 O O . LYS A 1 198 ? 3.013 -22.459 32.879 1.00 76.62 198 LYS A O 1
ATOM 1584 N N . GLN A 1 199 ? 2.067 -24.484 33.079 1.00 76.19 199 GLN A N 1
ATOM 1585 C CA . GLN A 1 199 ? 2.234 -24.564 34.525 1.00 76.19 199 GLN A CA 1
ATOM 1586 C C . GLN A 1 199 ? 3.681 -24.905 34.908 1.00 76.19 199 GLN A C 1
ATOM 1588 O O . GLN A 1 199 ? 4.195 -24.333 35.867 1.00 76.19 199 GLN A O 1
ATOM 1593 N N . GLU A 1 200 ? 4.353 -25.753 34.128 1.00 76.94 200 GLU A N 1
ATOM 1594 C CA . GLU A 1 200 ? 5.781 -26.058 34.280 1.00 76.94 200 GLU A CA 1
ATOM 1595 C C . GLU A 1 200 ? 6.671 -24.846 33.972 1.00 76.94 200 GLU A C 1
ATOM 1597 O O . GLU A 1 200 ? 7.592 -24.557 34.736 1.00 76.94 200 GLU A O 1
ATOM 1602 N N . ASP A 1 201 ? 6.372 -24.090 32.911 1.00 81.88 201 ASP A N 1
ATOM 1603 C CA . ASP A 1 201 ? 7.122 -22.877 32.558 1.00 81.88 201 ASP A CA 1
ATOM 1604 C C . ASP A 1 201 ? 6.973 -21.796 33.636 1.00 81.88 201 ASP A C 1
ATOM 1606 O O . ASP A 1 201 ? 7.961 -21.194 34.059 1.00 81.88 201 ASP A O 1
ATOM 1610 N N . LYS A 1 202 ? 5.758 -21.622 34.175 1.00 84.06 202 LYS A N 1
ATOM 1611 C CA . LYS A 1 202 ? 5.511 -20.696 35.286 1.00 84.06 202 LYS A CA 1
ATOM 1612 C C . LYS A 1 202 ? 6.250 -21.113 36.564 1.00 84.06 202 LYS A C 1
ATOM 1614 O O . LYS A 1 202 ? 6.826 -20.268 37.240 1.00 84.06 202 LYS A O 1
ATOM 1619 N N . GLN A 1 203 ? 6.286 -22.411 36.881 1.00 82.75 203 GLN A N 1
ATOM 1620 C CA . GLN A 1 203 ? 7.051 -22.914 38.029 1.00 82.75 203 GLN A CA 1
ATOM 1621 C C . GLN A 1 203 ? 8.562 -22.713 37.859 1.00 82.75 203 GLN A C 1
ATOM 1623 O O . GLN A 1 203 ? 9.247 -22.388 38.831 1.00 82.75 203 GLN A O 1
ATOM 1628 N N . LYS A 1 204 ? 9.089 -22.861 36.636 1.00 85.88 204 LYS A N 1
ATOM 1629 C CA . LYS A 1 204 ? 10.499 -22.576 36.344 1.00 85.88 204 LYS A CA 1
ATOM 1630 C C . LYS A 1 204 ? 10.820 -21.096 36.531 1.00 85.88 204 LYS A C 1
ATOM 1632 O O . LYS A 1 204 ? 11.781 -20.794 37.239 1.00 85.88 204 LYS A O 1
ATOM 1637 N N . GLU A 1 205 ? 9.998 -20.191 35.998 1.00 84.81 205 GLU A N 1
ATOM 1638 C CA . GLU A 1 205 ? 10.179 -18.744 36.182 1.00 84.81 205 GLU A CA 1
ATOM 1639 C C . GLU A 1 205 ? 10.131 -18.336 37.663 1.00 84.81 205 GLU A C 1
ATOM 1641 O O . GLU A 1 205 ? 11.012 -17.607 38.130 1.00 84.81 205 GLU A O 1
ATOM 1646 N N . ASP A 1 206 ? 9.167 -18.857 38.428 1.00 86.38 206 ASP A N 1
ATOM 1647 C CA . ASP A 1 206 ? 9.041 -18.568 39.861 1.00 86.38 206 ASP A CA 1
ATOM 1648 C C . ASP A 1 206 ? 10.260 -19.092 40.652 1.00 86.38 206 ASP A C 1
ATOM 1650 O O . ASP A 1 206 ? 10.774 -18.406 41.545 1.00 86.38 206 ASP A O 1
ATOM 1654 N N . SER A 1 207 ? 10.790 -20.270 40.292 1.00 84.94 207 SER A N 1
ATOM 1655 C CA . SER A 1 207 ? 11.994 -20.837 40.919 1.00 84.94 207 SER A CA 1
ATOM 1656 C C . SER A 1 207 ? 13.262 -20.027 40.614 1.00 84.94 207 SER A C 1
ATOM 1658 O O . SER A 1 207 ? 14.093 -19.801 41.499 1.00 84.94 207 SER A O 1
ATOM 1660 N N . GLU A 1 208 ? 13.388 -19.507 39.390 1.00 90.38 208 GLU A N 1
ATOM 1661 C CA . GLU A 1 208 ? 14.526 -18.684 38.982 1.00 90.38 208 GLU A CA 1
ATOM 1662 C C . GLU A 1 208 ? 14.485 -17.307 39.663 1.00 90.38 208 GLU A C 1
ATOM 1664 O O . GLU A 1 208 ? 15.509 -16.791 40.127 1.00 90.38 208 GLU A O 1
ATOM 1669 N N . GLN A 1 209 ? 13.291 -16.719 39.799 1.00 86.00 209 GLN A N 1
ATOM 1670 C CA . GLN A 1 209 ? 13.102 -15.473 40.542 1.00 86.00 209 GLN A CA 1
ATOM 1671 C C . GLN A 1 209 ? 13.400 -15.642 42.038 1.00 86.00 209 GLN A C 1
ATOM 1673 O O . GLN A 1 209 ? 14.025 -14.760 42.641 1.00 86.00 209 GLN A O 1
ATOM 1678 N N . ALA A 1 210 ? 13.020 -16.773 42.639 1.00 88.81 210 ALA A N 1
ATOM 1679 C CA . ALA A 1 210 ? 13.359 -17.090 44.024 1.00 88.81 210 ALA A CA 1
ATOM 1680 C C . ALA A 1 210 ? 14.881 -17.222 44.225 1.00 88.81 210 ALA A C 1
ATOM 1682 O O . ALA A 1 210 ? 15.430 -16.637 45.164 1.00 88.81 210 ALA A O 1
ATOM 1683 N N . ALA A 1 211 ? 15.584 -17.894 43.306 1.00 90.50 211 ALA A N 1
ATOM 1684 C CA . ALA A 1 211 ? 17.041 -18.030 43.349 1.00 90.50 211 ALA A CA 1
ATOM 1685 C C . ALA A 1 211 ? 17.762 -16.672 43.235 1.00 90.50 211 ALA A C 1
ATOM 1687 O O . ALA A 1 211 ? 18.683 -16.383 44.008 1.00 90.50 211 ALA A O 1
ATOM 1688 N N . LYS A 1 212 ? 17.305 -15.790 42.332 1.00 92.06 212 LYS A N 1
ATOM 1689 C CA . LYS A 1 212 ? 17.843 -14.423 42.194 1.00 92.06 212 LYS A CA 1
ATOM 1690 C C . LYS A 1 212 ? 17.643 -13.603 43.471 1.00 92.06 212 LYS A C 1
ATOM 1692 O O . LYS A 1 212 ? 18.571 -12.931 43.925 1.00 92.06 212 LYS A O 1
ATOM 1697 N N . ARG A 1 213 ? 16.465 -13.690 44.101 1.00 90.56 213 ARG A N 1
ATOM 1698 C CA . ARG A 1 213 ? 16.185 -13.014 45.382 1.00 90.56 213 ARG A CA 1
ATOM 1699 C C . ARG A 1 213 ? 17.082 -13.527 46.511 1.00 90.56 213 ARG A C 1
ATOM 1701 O O . ARG A 1 213 ? 17.618 -12.711 47.261 1.00 90.56 213 ARG A O 1
ATOM 1708 N N . ALA A 1 214 ? 17.305 -14.839 46.595 1.00 90.12 214 ALA A N 1
ATOM 1709 C CA . ALA A 1 214 ? 18.190 -15.436 47.595 1.00 90.12 214 ALA A CA 1
ATOM 1710 C C . ALA A 1 214 ? 19.649 -14.968 47.436 1.00 90.12 214 ALA A C 1
ATOM 1712 O O . ALA A 1 214 ? 20.285 -14.591 48.421 1.00 90.12 214 ALA A O 1
ATOM 1713 N N . GLN A 1 215 ? 20.167 -14.891 46.202 1.00 90.88 215 GLN A N 1
ATOM 1714 C CA . GLN A 1 215 ? 21.512 -14.354 45.950 1.00 90.88 215 GLN A CA 1
ATOM 1715 C C . GLN A 1 215 ? 21.653 -12.885 46.371 1.00 90.88 215 GLN A C 1
ATOM 1717 O O . GLN A 1 215 ? 22.671 -12.500 46.953 1.00 90.88 215 GLN A O 1
ATOM 1722 N N . ILE A 1 216 ? 20.640 -12.057 46.100 1.00 91.44 216 ILE A N 1
ATOM 1723 C CA . ILE A 1 216 ? 20.639 -10.642 46.498 1.00 91.44 216 ILE A CA 1
ATOM 1724 C C . ILE A 1 216 ? 20.630 -10.515 48.027 1.00 91.44 216 ILE A C 1
ATOM 1726 O O . ILE A 1 216 ? 21.403 -9.734 48.587 1.00 91.44 216 ILE A O 1
ATOM 1730 N N . GLN A 1 217 ? 19.813 -11.315 48.717 1.00 89.56 217 GLN A N 1
ATOM 1731 C CA . GLN A 1 217 ? 19.769 -11.328 50.180 1.00 89.56 217 GLN A CA 1
ATOM 1732 C C . GLN A 1 217 ? 21.094 -11.794 50.796 1.00 89.56 217 GLN A C 1
ATOM 1734 O O . GLN A 1 217 ? 21.582 -11.154 51.728 1.00 89.56 217 GLN A O 1
ATOM 1739 N N . ALA A 1 218 ? 21.725 -12.833 50.243 1.00 90.94 218 ALA A N 1
ATOM 1740 C CA . ALA A 1 218 ? 23.032 -13.306 50.696 1.00 90.94 218 ALA A CA 1
ATOM 1741 C C . ALA A 1 218 ? 24.126 -12.238 50.515 1.00 90.94 218 ALA A C 1
ATOM 1743 O O . ALA A 1 218 ? 24.918 -11.998 51.429 1.00 90.94 218 ALA A O 1
ATOM 1744 N N . LYS A 1 219 ? 24.135 -11.524 49.377 1.00 91.12 219 LYS A N 1
ATOM 1745 C CA . LYS A 1 219 ? 25.053 -10.392 49.147 1.00 91.12 219 LYS A CA 1
ATOM 1746 C C . LYS A 1 219 ? 24.843 -9.265 50.159 1.00 91.12 219 LYS A C 1
ATOM 1748 O O . LYS A 1 219 ? 25.817 -8.746 50.704 1.00 91.12 219 LYS A O 1
ATOM 1753 N N . LEU A 1 220 ? 23.590 -8.913 50.451 1.00 88.62 220 LEU A N 1
ATOM 1754 C CA . LEU A 1 220 ? 23.254 -7.900 51.456 1.00 88.62 220 LEU A CA 1
ATOM 1755 C C . LEU A 1 220 ? 23.695 -8.316 52.863 1.00 88.62 220 LEU A C 1
ATOM 1757 O O . LEU A 1 220 ? 24.231 -7.492 53.605 1.00 88.62 220 LEU A O 1
ATOM 1761 N N . GLN A 1 221 ? 23.504 -9.583 53.232 1.00 86.75 221 GLN A N 1
ATOM 1762 C CA . GLN A 1 221 ? 23.968 -10.106 54.515 1.00 86.75 221 GLN A CA 1
ATOM 1763 C C . GLN A 1 221 ? 25.495 -10.060 54.604 1.00 86.75 221 GLN A C 1
ATOM 1765 O O . GLN A 1 221 ? 26.012 -9.476 55.551 1.00 86.75 221 GLN A O 1
ATOM 1770 N N . ALA A 1 222 ? 26.218 -10.548 53.591 1.00 86.50 222 ALA A N 1
ATOM 1771 C CA . ALA A 1 222 ? 27.680 -10.496 53.552 1.00 86.50 222 ALA A CA 1
ATOM 1772 C C . ALA A 1 222 ? 28.225 -9.059 53.653 1.00 86.50 222 ALA A C 1
ATOM 1774 O O . ALA A 1 222 ? 29.198 -8.805 54.369 1.00 86.50 222 ALA A O 1
ATOM 1775 N N . MET A 1 223 ? 27.570 -8.099 52.990 1.00 84.81 223 MET A N 1
ATOM 1776 C CA . MET A 1 223 ? 27.926 -6.681 53.065 1.00 84.81 223 MET A CA 1
ATOM 1777 C C . MET A 1 223 ? 27.726 -6.113 54.477 1.00 84.81 223 MET A C 1
ATOM 1779 O O . MET A 1 223 ? 28.611 -5.427 54.992 1.00 84.81 223 MET A O 1
ATOM 1783 N N . LYS A 1 224 ? 26.615 -6.451 55.143 1.00 85.88 224 LYS A N 1
ATOM 1784 C CA . LYS A 1 224 ? 26.362 -6.064 56.541 1.00 85.88 224 LYS A CA 1
ATOM 1785 C C . LYS A 1 224 ? 27.402 -6.662 57.493 1.00 85.88 224 LYS A C 1
ATOM 1787 O O . LYS A 1 224 ? 27.909 -5.950 58.359 1.00 85.88 224 LYS A O 1
ATOM 1792 N N . THR A 1 225 ? 27.780 -7.929 57.312 1.00 82.38 225 THR A N 1
ATOM 1793 C CA . THR A 1 225 ? 28.815 -8.581 58.134 1.00 82.38 225 THR A CA 1
ATOM 1794 C C . THR A 1 225 ? 30.186 -7.933 57.933 1.00 82.38 225 THR A C 1
ATOM 1796 O O . THR A 1 225 ? 30.915 -7.719 58.902 1.00 82.38 225 THR A O 1
ATOM 1799 N N . ARG A 1 226 ? 30.522 -7.548 56.692 1.00 79.69 226 ARG A N 1
ATOM 1800 C CA . ARG A 1 226 ? 31.761 -6.821 56.367 1.00 79.69 226 ARG A CA 1
ATOM 1801 C C . ARG A 1 226 ? 31.803 -5.438 57.021 1.00 79.69 226 ARG A C 1
ATOM 1803 O O . ARG A 1 226 ? 32.819 -5.081 57.609 1.00 79.69 226 ARG A O 1
ATOM 1810 N N . MET A 1 227 ? 30.698 -4.690 56.994 1.00 77.38 227 MET A N 1
ATOM 1811 C CA . MET A 1 227 ? 30.615 -3.393 57.679 1.00 77.38 227 MET A CA 1
ATOM 1812 C C . MET A 1 227 ? 30.718 -3.518 59.203 1.00 77.38 227 MET A C 1
ATOM 1814 O O . MET A 1 227 ? 31.305 -2.652 59.848 1.00 77.38 227 MET A O 1
ATOM 1818 N N . LYS A 1 228 ? 30.200 -4.605 59.787 1.00 76.06 228 LYS A N 1
ATOM 1819 C CA . LYS A 1 228 ? 30.295 -4.851 61.231 1.00 76.06 228 LYS A CA 1
ATOM 1820 C C . LYS A 1 228 ? 31.729 -5.184 61.675 1.00 76.06 228 LYS A C 1
ATOM 1822 O O . LYS A 1 228 ? 32.141 -4.691 62.717 1.00 76.06 228 LYS A O 1
ATOM 1827 N N . ARG A 1 229 ? 32.509 -5.927 60.870 1.00 67.12 229 ARG A N 1
ATOM 1828 C CA . ARG A 1 229 ? 33.944 -6.191 61.140 1.00 67.12 229 ARG A CA 1
ATOM 1829 C C . ARG A 1 229 ? 34.824 -4.946 61.043 1.00 67.12 229 ARG A C 1
ATOM 1831 O O . ARG A 1 229 ? 35.708 -4.775 61.870 1.00 67.12 229 ARG A O 1
ATOM 1838 N N . ASN A 1 230 ? 34.578 -4.062 60.077 1.00 62.84 230 ASN A N 1
ATOM 1839 C CA . ASN A 1 230 ? 35.376 -2.835 59.947 1.00 62.84 230 ASN A CA 1
ATOM 1840 C C . ASN A 1 230 ? 35.105 -1.814 61.066 1.00 62.84 230 ASN A C 1
ATOM 1842 O O . ASN A 1 230 ? 35.911 -0.916 61.273 1.00 62.84 230 ASN A O 1
ATOM 1846 N N . ARG A 1 231 ? 33.990 -1.940 61.801 1.00 59.97 231 ARG A N 1
ATOM 1847 C CA . ARG A 1 231 ? 33.700 -1.100 62.975 1.00 59.97 231 ARG A CA 1
ATOM 1848 C C . ARG A 1 231 ? 34.372 -1.579 64.266 1.00 59.97 231 ARG A C 1
ATOM 1850 O O . ARG A 1 231 ? 34.426 -0.801 65.206 1.00 59.97 231 ARG A O 1
ATOM 1857 N N . SER A 1 232 ? 34.884 -2.813 64.326 1.00 58.84 232 SER A N 1
ATOM 1858 C CA . SER A 1 232 ? 35.572 -3.347 65.515 1.00 58.84 232 SER A CA 1
ATOM 1859 C C . SER A 1 232 ? 37.096 -3.171 65.496 1.00 58.84 232 SER A C 1
ATOM 1861 O O . SER A 1 232 ? 37.758 -3.604 66.430 1.00 58.84 232 SER A O 1
ATOM 1863 N N . SER A 1 233 ? 37.670 -2.544 64.463 1.00 55.81 233 SER A N 1
ATOM 1864 C CA . SER A 1 233 ? 39.091 -2.173 64.422 1.00 55.81 233 SER A CA 1
ATOM 1865 C C . SER A 1 233 ? 39.273 -0.690 64.766 1.00 55.81 233 SER A C 1
ATOM 1867 O O . SER A 1 233 ? 39.623 0.120 63.910 1.00 55.81 233 SER A O 1
ATOM 1869 N N . THR A 1 234 ? 38.994 -0.320 66.014 1.00 58.38 234 THR A N 1
ATOM 1870 C CA . THR A 1 234 ? 39.521 0.912 66.620 1.00 58.38 234 THR A CA 1
ATOM 1871 C C . THR A 1 234 ? 40.929 0.622 67.154 1.00 58.38 234 THR A C 1
ATOM 1873 O O . THR A 1 234 ? 41.073 -0.335 67.919 1.00 58.38 234 THR A O 1
ATOM 1876 N N . PRO A 1 235 ? 41.972 1.382 66.770 1.00 50.50 235 PRO A N 1
ATOM 1877 C CA . PRO A 1 235 ? 43.322 1.195 67.296 1.00 50.50 235 PRO A CA 1
ATOM 1878 C C . PRO A 1 235 ? 43.359 1.499 68.796 1.00 50.50 235 PRO A C 1
ATOM 1880 O O . PRO A 1 235 ? 42.858 2.533 69.233 1.00 50.50 235 PRO A O 1
ATOM 1883 N N . SER A 1 236 ? 43.954 0.598 69.574 1.00 55.38 236 SER A N 1
ATOM 1884 C CA . SER A 1 236 ? 44.304 0.817 70.977 1.00 55.38 236 SER A CA 1
ATOM 1885 C C . SER A 1 236 ? 45.244 2.019 71.116 1.00 55.38 236 SER A C 1
ATOM 1887 O O . SER A 1 236 ? 46.271 2.071 70.437 1.00 55.38 236 SER A O 1
ATOM 1889 N N . GLU A 1 237 ? 44.896 2.956 71.999 1.00 52.94 237 GLU A N 1
ATOM 1890 C CA . GLU A 1 237 ? 45.719 4.111 72.374 1.00 52.94 237 GLU A CA 1
ATOM 1891 C C . GLU A 1 237 ? 47.122 3.695 72.861 1.00 52.94 237 GLU A C 1
ATOM 1893 O O . GLU A 1 237 ? 47.259 2.692 73.571 1.00 52.94 237 GLU A O 1
ATOM 1898 N N . PRO A 1 238 ? 48.178 4.463 72.536 1.00 51.81 238 PRO A N 1
ATOM 1899 C CA . PRO A 1 238 ? 49.502 4.233 73.090 1.00 51.81 238 PRO A CA 1
ATOM 1900 C C . PRO A 1 238 ? 49.561 4.685 74.557 1.00 51.81 238 PRO A C 1
ATOM 1902 O O . PRO A 1 238 ? 49.172 5.801 74.907 1.00 51.81 238 PRO A O 1
ATOM 1905 N N . ARG A 1 239 ? 50.090 3.804 75.416 1.00 45.72 239 ARG A N 1
ATOM 1906 C CA . ARG A 1 239 ? 50.409 4.088 76.822 1.00 45.72 239 ARG A CA 1
ATOM 1907 C C . ARG A 1 239 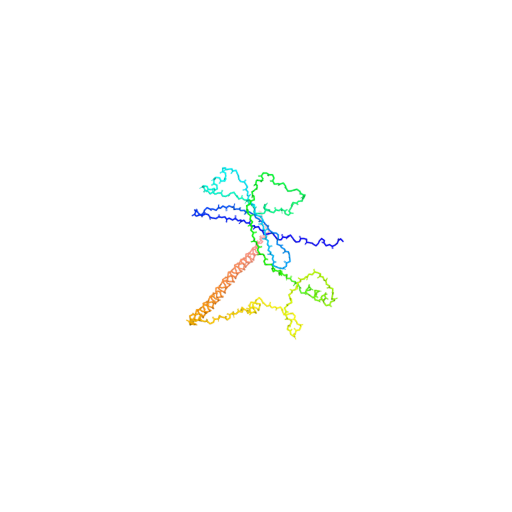? 51.376 5.272 76.912 1.00 45.72 239 ARG A C 1
ATOM 1909 O O . ARG A 1 239 ? 52.506 5.181 76.440 1.00 45.72 239 ARG A O 1
ATOM 1916 N N . LYS A 1 240 ? 50.946 6.344 77.580 1.00 50.75 240 LYS A N 1
ATOM 1917 C CA . LYS A 1 240 ? 51.848 7.331 78.180 1.00 50.75 240 LYS A CA 1
ATOM 1918 C C . LYS A 1 240 ? 52.565 6.663 79.356 1.00 50.75 240 LYS A C 1
ATOM 1920 O O . LYS A 1 240 ? 51.908 6.228 80.297 1.00 50.75 240 LYS A O 1
ATOM 1925 N N . SER A 1 241 ? 53.886 6.561 79.284 1.00 54.69 241 SER A N 1
ATOM 1926 C CA . SER A 1 241 ? 54.741 6.406 80.459 1.00 54.69 241 SER A CA 1
ATOM 1927 C C . SER A 1 241 ? 55.332 7.772 80.773 1.00 54.69 241 SER A C 1
ATOM 1929 O O . SER A 1 241 ? 56.035 8.349 79.941 1.00 54.69 241 SER A O 1
ATOM 1931 N N . ASP A 1 242 ? 54.972 8.274 81.948 1.00 46.50 242 ASP A N 1
ATOM 1932 C CA . ASP A 1 242 ? 55.494 9.490 82.545 1.00 46.50 242 ASP A CA 1
ATOM 1933 C C . ASP A 1 242 ? 56.983 9.380 82.899 1.00 46.50 242 ASP A C 1
ATOM 1935 O O . ASP A 1 242 ? 57.580 8.305 82.966 1.00 46.50 242 ASP A O 1
ATOM 1939 N N . ALA A 1 243 ? 57.535 10.572 83.084 1.00 50.72 243 ALA A N 1
ATOM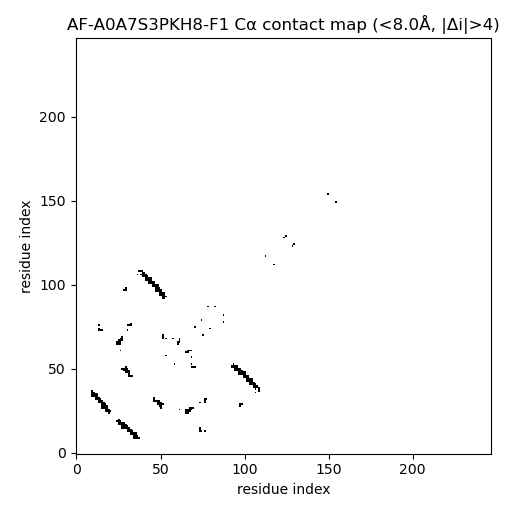 1940 C CA . ALA A 1 243 ? 58.906 10.943 83.361 1.00 50.72 243 ALA A CA 1
ATOM 1941 C C . ALA A 1 243 ? 59.519 10.364 84.652 1.00 50.72 243 ALA A C 1
ATOM 1943 O O . ALA A 1 243 ? 58.807 10.064 85.607 1.00 50.72 243 ALA A O 1
ATOM 1944 N N . GLY A 1 244 ? 60.858 10.415 84.720 1.00 41.78 244 GL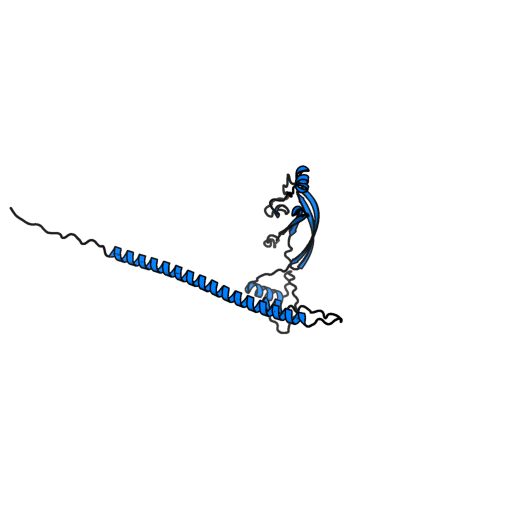Y A N 1
ATOM 1945 C CA . GLY A 1 244 ? 61.544 10.845 85.946 1.00 41.78 244 GLY A CA 1
ATOM 1946 C C . GLY A 1 244 ? 62.840 10.121 86.328 1.00 41.78 244 GLY A C 1
ATOM 1947 O O . GLY A 1 244 ? 62.764 8.994 86.797 1.00 41.78 244 GLY A O 1
ATOM 1948 N N . GLY A 1 245 ? 63.964 10.854 86.237 1.00 43.56 245 GLY A N 1
ATOM 1949 C CA . GLY A 1 245 ? 65.176 10.747 87.086 1.00 43.56 245 GLY A CA 1
ATOM 1950 C C . GLY A 1 245 ? 66.136 9.600 86.739 1.00 43.56 245 GLY A C 1
ATOM 1951 O O . GLY A 1 245 ? 65.694 8.489 86.497 1.00 43.56 245 GLY A O 1
ATOM 1952 N N . ASP A 1 246 ? 67.459 9.759 86.671 1.00 45.16 246 ASP A N 1
ATOM 1953 C CA . ASP A 1 246 ? 68.316 10.497 87.603 1.00 45.16 246 ASP A CA 1
ATOM 1954 C C . ASP A 1 246 ? 69.788 10.536 87.110 1.00 45.16 246 ASP A C 1
ATOM 1956 O O . ASP A 1 246 ? 70.251 9.568 86.503 1.00 45.16 246 ASP A O 1
ATOM 1960 N N . ILE A 1 247 ? 70.482 11.623 87.504 1.00 42.22 247 ILE A N 1
ATOM 1961 C CA . ILE A 1 247 ? 71.942 11.916 87.567 1.00 42.22 247 ILE A CA 1
ATOM 1962 C C . ILE A 1 247 ? 72.666 12.306 86.268 1.00 42.22 247 ILE A C 1
ATOM 1964 O O . ILE A 1 247 ? 72.958 11.438 85.418 1.00 42.22 247 ILE A O 1
#

InterPro domains:
  IPR010796 B9-type C2 domain [PF07162] (8-108)
  IPR010796 B9-type C2 domain [PS51381] (1-55)
  IPR010796 B9-type C2 domain [PTHR12968] (10-240)

Mean predicted aligned error: 20.91 Å